Protein AF-A0A3M1DHR0-F1 (afdb_monomer)

Radius of gyration: 43.78 Å; Cα contacts (8 Å, |Δi|>4): 310; chains: 1; bounding box: 90×55×115 Å

Mean predicted aligned error: 8.51 Å

Foldseek 3Di:
DQLVVCVVVVNLVSNLVVLVVVCVVPVPPVVSVVSNVVSVVVLVVLLVVLQVQLVVCLVVLVLVSSLVSLVVSCVSPPDPVSVVVSVVSVVVLVVLLVVLLVQLVVCVVVLVLVSNVVSLVVNCVSCVPDPSSVVSVVSSVVSLVVLLVVLLVQLVVCVVVVVLVSNLVSLVVSCVSPVPPPSSVVSNVVSVVVLVVLLVVLLVVLLVCLLQVVLVSNVVSLVVSCVSPVPDPSSVVSVVLSVVCVVVVDDNVCLVVLQVVLVVCVVVVVLVSSLVSLVVSCSNPVPPVVSVVSNVVSVVSVVVVVVVVD

Secondary structure (DSSP, 8-state):
-HHHHHHHTT-HHHHHHHHHHHHHH-TT-HHHHHHHHHHHHHHHHHHHHHHHHHHHHHHTT-HHHHHHHHHHHHHH---HHHHHHHHHHHHHHHHHHHHHHHHHHHHHHTT-HHHHHHHHHHHHHH-TT-HHHHHHHHHHHHHHHHHHHHHHHHHHHHHHTT-HHHHHHHHHHHHHH-TT-HHHHHHHHHHHHHHHHHHHHHHHHHHHHHHTT-HHHHHHHHHHHHHH-TT-HHHHHHHHHHHHHHHHT--TTHHHHHHHHHHHHHHTT-HHHHHHHHHHHHHH-TT-HHHHHHHHHHHHHHHHHHHH--

Structure (mmCIF, N/CA/C/O backbone):
data_AF-A0A3M1DHR0-F1
#
_entry.id   AF-A0A3M1DHR0-F1
#
loop_
_atom_site.group_PDB
_atom_site.id
_atom_site.type_symbol
_atom_site.label_atom_id
_atom_site.label_alt_id
_atom_site.label_comp_id
_atom_site.label_asym_id
_atom_site.label_entity_id
_atom_site.label_seq_id
_atom_site.pdbx_PDB_ins_code
_atom_site.Cartn_x
_atom_site.Cartn_y
_atom_site.Cartn_z
_atom_site.occupancy
_atom_site.B_iso_or_equiv
_atom_site.auth_seq_id
_atom_site.auth_comp_id
_atom_site.auth_asym_id
_atom_site.auth_atom_id
_atom_site.pdbx_PDB_model_num
ATOM 1 N N . ARG A 1 1 ? 53.274 -19.752 -47.507 1.00 74.69 1 ARG A N 1
ATOM 2 C CA . ARG A 1 1 ? 54.121 -19.633 -46.291 1.00 74.69 1 ARG A CA 1
ATOM 3 C C . ARG A 1 1 ? 53.718 -18.483 -45.368 1.00 74.69 1 ARG A C 1
ATOM 5 O O . ARG A 1 1 ? 53.660 -18.708 -44.170 1.00 74.69 1 ARG A O 1
ATOM 12 N N . ALA A 1 2 ? 53.507 -17.247 -45.843 1.00 84.69 2 ALA A N 1
ATOM 13 C CA . ALA A 1 2 ? 53.007 -16.173 -44.966 1.00 84.69 2 ALA A CA 1
ATOM 14 C C . ALA A 1 2 ? 51.543 -16.411 -44.542 1.00 84.69 2 ALA A C 1
ATOM 16 O O . ALA A 1 2 ? 51.264 -16.389 -43.350 1.00 84.69 2 ALA A O 1
ATOM 17 N N . GLY A 1 3 ? 50.663 -16.756 -45.494 1.00 85.94 3 GLY A N 1
ATOM 18 C CA . GLY A 1 3 ? 49.259 -17.086 -45.209 1.00 85.94 3 GLY A CA 1
ATOM 19 C C . GLY A 1 3 ? 49.083 -18.283 -44.274 1.00 85.94 3 GLY A C 1
ATOM 20 O O . GLY A 1 3 ? 48.330 -18.191 -43.316 1.00 85.94 3 GLY A O 1
ATOM 21 N N . ASP A 1 4 ? 49.853 -19.358 -44.480 1.00 88.19 4 ASP A N 1
ATOM 22 C CA . ASP A 1 4 ? 49.765 -20.565 -43.638 1.00 88.19 4 ASP A CA 1
ATOM 23 C C . ASP A 1 4 ? 50.157 -20.280 -42.179 1.00 88.19 4 ASP A C 1
ATOM 25 O O . ASP A 1 4 ? 49.469 -20.710 -41.262 1.00 88.19 4 ASP A O 1
ATOM 29 N N . ARG A 1 5 ? 51.212 -19.480 -41.959 1.00 91.56 5 ARG A N 1
ATOM 30 C CA . ARG A 1 5 ? 51.643 -19.078 -40.610 1.00 91.56 5 ARG A CA 1
ATOM 31 C C . ARG A 1 5 ? 50.612 -18.198 -39.907 1.00 91.56 5 ARG A C 1
ATOM 33 O O . ARG A 1 5 ? 50.374 -18.383 -38.721 1.00 91.56 5 ARG A O 1
ATOM 40 N N . ALA A 1 6 ? 50.004 -17.253 -40.624 1.00 89.50 6 ALA A N 1
ATOM 41 C CA . ALA A 1 6 ? 48.946 -16.412 -40.066 1.00 89.50 6 ALA A CA 1
ATOM 42 C C . ALA A 1 6 ? 47.698 -17.241 -39.711 1.00 89.50 6 ALA A C 1
ATOM 44 O O . ALA A 1 6 ? 47.094 -17.036 -38.661 1.00 89.50 6 ALA A O 1
ATOM 45 N N . LEU A 1 7 ? 47.365 -18.237 -40.539 1.00 88.62 7 LEU A N 1
ATOM 46 C CA . LEU A 1 7 ? 46.261 -19.159 -40.286 1.00 88.62 7 LEU A CA 1
ATOM 47 C C . LEU A 1 7 ? 46.512 -20.043 -39.053 1.00 88.62 7 LEU A C 1
ATOM 49 O O . LEU A 1 7 ? 45.612 -20.204 -38.234 1.00 88.62 7 LEU A O 1
ATOM 53 N N . GLU A 1 8 ? 47.730 -20.565 -38.880 1.00 89.38 8 GLU A N 1
ATOM 54 C CA . GLU A 1 8 ? 48.141 -21.309 -37.674 1.00 89.38 8 GLU A CA 1
ATOM 55 C C . GLU A 1 8 ? 48.075 -20.453 -36.398 1.00 89.38 8 GLU A C 1
ATOM 57 O O . GLU A 1 8 ? 47.813 -20.969 -35.314 1.00 89.38 8 GLU A O 1
ATOM 62 N N . GLN A 1 9 ? 48.273 -19.140 -36.529 1.00 90.56 9 GLN A N 1
ATOM 63 C CA . GLN A 1 9 ? 48.172 -18.169 -35.437 1.00 90.56 9 GLN A CA 1
ATOM 64 C C . GLN A 1 9 ? 46.733 -17.689 -35.178 1.00 90.56 9 GLN A C 1
ATOM 66 O O . GLN A 1 9 ? 46.504 -16.941 -34.230 1.00 90.56 9 GLN A O 1
ATOM 71 N N . GLY A 1 10 ? 45.762 -18.113 -35.996 1.00 87.31 10 GLY A N 1
ATOM 72 C CA . GLY A 1 10 ? 44.360 -17.701 -35.892 1.00 87.31 10 GLY A CA 1
ATOM 73 C C . GLY A 1 10 ? 44.068 -16.292 -36.419 1.00 87.31 10 GLY A C 1
ATOM 74 O O . GLY A 1 10 ? 42.937 -15.823 -36.295 1.00 87.31 10 GLY A O 1
ATOM 75 N N . ASP A 1 11 ? 45.046 -15.623 -37.034 1.00 91.75 11 ASP A N 1
ATOM 76 C CA . ASP A 1 11 ? 44.855 -14.317 -37.664 1.00 91.75 11 ASP A CA 1
ATOM 77 C C . ASP A 1 11 ? 44.284 -14.502 -39.074 1.00 91.75 11 ASP A C 1
ATOM 79 O O . ASP A 1 11 ? 44.991 -14.550 -40.087 1.00 91.75 11 ASP A O 1
ATOM 83 N N . LEU A 1 12 ? 42.961 -14.657 -39.123 1.00 90.62 12 LEU A N 1
ATOM 84 C CA . LEU A 1 12 ? 42.227 -14.881 -40.364 1.00 90.62 12 LEU A CA 1
ATOM 85 C C . LEU A 1 12 ? 42.335 -13.692 -41.326 1.00 90.62 12 LEU A C 1
ATOM 87 O O . LEU A 1 12 ? 42.301 -13.899 -42.538 1.00 90.62 12 LEU A O 1
ATOM 91 N N . GLU A 1 13 ? 42.488 -12.464 -40.824 1.00 89.75 13 GLU A N 1
ATOM 92 C CA . GLU A 1 13 ? 42.611 -11.275 -41.668 1.00 89.75 13 GLU A CA 1
ATOM 93 C C . GLU A 1 13 ? 43.974 -11.247 -42.365 1.00 89.75 13 GLU A C 1
ATOM 95 O O . GLU A 1 13 ? 44.036 -11.143 -43.596 1.00 89.75 13 GLU A O 1
ATOM 100 N N . ALA A 1 14 ? 45.059 -11.435 -41.609 1.00 91.81 14 ALA A N 1
ATOM 101 C CA . ALA A 1 14 ? 46.404 -11.513 -42.169 1.00 91.81 14 ALA A CA 1
ATOM 102 C C . ALA A 1 14 ? 46.564 -12.723 -43.105 1.00 91.81 14 ALA A C 1
ATOM 104 O O . ALA A 1 14 ? 47.168 -12.603 -44.177 1.00 91.81 14 ALA A O 1
ATOM 105 N N . ALA A 1 15 ? 45.974 -13.874 -42.757 1.00 93.19 15 ALA A N 1
ATOM 106 C CA . ALA A 1 15 ? 45.966 -15.057 -43.616 1.00 93.19 15 ALA A CA 1
ATOM 107 C C . ALA A 1 15 ? 45.256 -14.777 -44.948 1.00 93.19 15 ALA A C 1
ATOM 109 O O . ALA A 1 15 ? 45.814 -15.043 -46.018 1.00 93.19 15 ALA A O 1
ATOM 110 N N . ARG A 1 16 ? 44.062 -14.169 -44.898 1.00 92.94 16 ARG A N 1
ATOM 111 C CA . ARG A 1 16 ? 43.280 -13.789 -46.084 1.00 92.94 16 ARG A CA 1
ATOM 112 C C . ARG A 1 16 ? 44.041 -12.816 -46.977 1.00 92.94 16 ARG A C 1
ATOM 114 O O . ARG A 1 16 ? 44.101 -13.020 -48.189 1.00 92.94 16 ARG A O 1
ATOM 121 N N . GLN A 1 17 ? 44.650 -11.778 -46.402 1.00 93.12 17 GLN A N 1
ATOM 122 C CA . GLN A 1 17 ? 45.441 -10.802 -47.156 1.00 93.12 17 GLN A CA 1
ATOM 123 C C . GLN A 1 17 ? 46.650 -11.458 -47.839 1.00 93.12 17 GLN A C 1
ATOM 125 O O . GLN A 1 17 ? 46.885 -11.228 -49.026 1.00 93.12 17 GLN A O 1
ATOM 130 N N . ALA A 1 18 ? 47.372 -12.329 -47.129 1.00 93.25 18 ALA A N 1
ATOM 131 C CA . ALA A 1 18 ? 48.542 -13.019 -47.665 1.00 93.25 18 ALA A CA 1
ATOM 132 C C . ALA A 1 18 ? 48.190 -14.007 -48.791 1.00 93.25 18 ALA A C 1
ATOM 134 O O . ALA A 1 18 ? 48.896 -14.057 -49.800 1.00 93.25 18 ALA A O 1
ATOM 135 N N . TYR A 1 19 ? 47.100 -14.774 -48.661 1.00 93.56 19 TYR A N 1
ATOM 136 C CA . TYR A 1 19 ? 46.636 -15.640 -49.750 1.00 93.56 19 TYR A CA 1
ATOM 137 C C . TYR A 1 19 ? 46.101 -14.833 -50.936 1.00 93.56 19 TYR A C 1
ATOM 139 O O . TYR A 1 19 ? 46.358 -15.203 -52.079 1.00 93.56 19 TYR A O 1
ATOM 147 N N . LYS A 1 20 ? 45.421 -13.703 -50.694 1.00 93.38 20 LYS A N 1
ATOM 148 C CA . LYS A 1 20 ? 44.944 -12.808 -51.760 1.00 93.38 20 LYS A CA 1
ATOM 149 C C . LYS A 1 20 ? 46.103 -12.226 -52.567 1.00 93.38 20 LYS A C 1
ATOM 151 O O . LYS A 1 20 ? 46.031 -12.213 -53.790 1.00 93.38 20 LYS A O 1
ATOM 156 N N . ALA A 1 21 ? 47.165 -11.777 -51.897 1.00 93.81 21 ALA A N 1
ATOM 157 C CA . ALA A 1 21 ? 48.372 -11.286 -52.556 1.00 93.81 21 ALA A CA 1
ATOM 158 C C . ALA A 1 21 ? 49.040 -12.387 -53.399 1.00 93.81 21 ALA A C 1
ATOM 160 O O . ALA A 1 21 ? 49.327 -12.171 -54.572 1.00 93.81 21 ALA A O 1
ATOM 161 N N . ALA A 1 22 ? 49.185 -13.596 -52.846 1.00 92.44 22 ALA A N 1
ATOM 162 C CA . ALA A 1 22 ? 49.761 -14.731 -53.570 1.00 92.44 22 ALA A CA 1
ATOM 163 C C . ALA A 1 22 ? 48.938 -15.133 -54.811 1.00 92.44 22 ALA A C 1
ATOM 165 O O . ALA A 1 22 ? 49.508 -15.461 -55.848 1.00 92.44 22 ALA A O 1
ATOM 166 N N . LEU A 1 23 ? 47.605 -15.084 -54.722 1.00 92.81 23 LEU A N 1
ATOM 167 C CA . LEU A 1 23 ? 46.707 -15.364 -55.848 1.00 92.81 23 LEU A CA 1
ATOM 168 C C . LEU A 1 23 ? 46.670 -14.233 -56.886 1.00 92.81 23 LEU A C 1
ATOM 170 O O . LEU A 1 23 ? 46.365 -14.495 -58.045 1.00 92.81 23 LEU A O 1
ATOM 174 N N . ALA A 1 24 ? 46.980 -12.992 -56.502 1.00 94.00 24 ALA A N 1
ATOM 175 C CA . ALA A 1 24 ? 47.099 -11.882 -57.446 1.00 94.00 24 ALA A CA 1
ATOM 176 C C . ALA A 1 24 ? 48.351 -12.012 -58.331 1.00 94.00 24 ALA A C 1
ATOM 178 O O . ALA A 1 24 ? 48.303 -11.665 -59.508 1.00 94.00 24 ALA A O 1
ATOM 179 N N . GLU A 1 25 ? 49.449 -12.536 -57.779 1.00 92.38 25 GLU A N 1
ATOM 180 C CA . GLU A 1 25 ? 50.689 -12.806 -58.520 1.00 92.38 25 GLU A CA 1
ATOM 181 C C . GLU A 1 25 ? 50.620 -14.115 -59.322 1.00 92.38 25 GLU A C 1
ATOM 183 O O . GLU A 1 25 ? 51.107 -14.183 -60.449 1.00 92.38 25 GLU A O 1
ATOM 188 N N . ALA A 1 26 ? 50.002 -15.155 -58.753 1.00 92.44 26 ALA A N 1
ATOM 189 C CA . ALA A 1 26 ? 49.866 -16.471 -59.369 1.00 92.44 26 ALA A CA 1
ATOM 190 C C . ALA A 1 26 ? 48.435 -17.016 -59.187 1.00 92.44 26 ALA A C 1
ATOM 192 O O . ALA A 1 26 ? 48.171 -17.759 -58.233 1.00 92.44 26 ALA A O 1
ATOM 193 N N . PRO A 1 27 ? 47.510 -16.705 -60.119 1.00 91.81 27 PRO A N 1
ATOM 194 C CA . PRO A 1 27 ? 46.099 -17.079 -60.006 1.00 91.81 27 PRO A CA 1
ATOM 195 C C . PRO A 1 27 ? 45.846 -18.579 -59.865 1.00 91.81 27 PRO A C 1
ATOM 197 O O . PRO A 1 27 ? 44.857 -18.962 -59.250 1.00 91.81 27 PRO A O 1
ATOM 200 N N . ASP A 1 28 ? 46.739 -19.429 -60.384 1.00 92.50 28 ASP A N 1
ATOM 201 C CA . ASP A 1 28 ? 46.615 -20.893 -60.370 1.00 92.50 28 ASP A CA 1
ATOM 202 C C . ASP A 1 28 ? 47.427 -21.603 -59.282 1.00 92.50 28 ASP A C 1
ATOM 204 O O . ASP A 1 28 ? 47.535 -22.830 -59.276 1.00 92.50 28 ASP A O 1
ATOM 208 N N . LEU A 1 29 ? 47.954 -20.855 -58.310 1.00 92.88 29 LEU A N 1
ATOM 209 C CA . LEU A 1 29 ? 48.714 -21.421 -57.201 1.00 92.88 29 LEU A CA 1
ATOM 210 C C . LEU A 1 29 ? 47.817 -22.277 -56.284 1.00 92.88 29 LEU A C 1
ATOM 212 O O . LEU A 1 29 ? 47.179 -21.773 -55.357 1.00 92.88 29 LEU A O 1
ATOM 216 N N . ALA A 1 30 ? 47.800 -23.594 -56.515 1.00 91.94 30 ALA A N 1
ATOM 217 C CA . ALA A 1 30 ? 46.932 -24.543 -55.808 1.00 91.94 30 ALA A CA 1
ATOM 218 C C . ALA A 1 30 ? 47.015 -24.470 -54.264 1.00 91.94 30 ALA A C 1
ATOM 220 O O . ALA A 1 30 ? 45.957 -24.469 -53.623 1.00 91.94 30 ALA A O 1
ATOM 221 N N . PRO A 1 31 ? 48.203 -24.327 -53.632 1.00 90.00 31 PRO A N 1
ATOM 222 C CA . PRO A 1 31 ? 48.288 -24.147 -52.181 1.00 90.00 31 PRO A CA 1
ATOM 223 C C . PRO A 1 31 ? 47.601 -22.869 -51.683 1.00 90.00 31 PRO A C 1
ATOM 225 O O . PRO A 1 31 ? 46.974 -22.887 -50.628 1.00 90.00 31 PRO A O 1
ATOM 228 N N . ALA A 1 32 ? 47.676 -21.772 -52.444 1.00 90.25 32 ALA A N 1
ATOM 229 C CA . ALA A 1 32 ? 47.037 -20.512 -52.072 1.00 90.25 32 ALA A CA 1
ATOM 230 C C . ALA A 1 32 ? 45.517 -20.547 -52.287 1.00 90.25 32 ALA A C 1
ATOM 232 O O . ALA A 1 32 ? 44.797 -20.008 -51.451 1.00 90.25 32 ALA A O 1
ATOM 233 N N . LYS A 1 33 ? 45.020 -21.239 -53.329 1.00 92.50 33 LYS A N 1
ATOM 234 C CA . LYS A 1 33 ? 43.575 -21.501 -53.508 1.00 92.50 33 LYS A CA 1
ATOM 235 C C . LYS A 1 33 ? 43.017 -22.299 -52.328 1.00 92.50 33 LYS A C 1
ATOM 237 O O . LYS A 1 33 ? 42.074 -21.862 -51.681 1.00 92.50 33 LYS A O 1
ATOM 242 N N . THR A 1 34 ? 43.682 -23.401 -51.978 1.00 93.38 34 THR A N 1
ATOM 243 C CA . THR A 1 34 ? 43.276 -24.269 -50.858 1.00 93.38 34 THR A CA 1
ATOM 244 C C . THR A 1 34 ? 43.329 -23.533 -49.514 1.00 93.38 34 THR A C 1
ATOM 246 O O . THR A 1 34 ? 42.451 -23.694 -48.669 1.00 93.38 34 THR A O 1
ATOM 249 N N . GLY A 1 35 ? 44.371 -22.725 -49.288 1.00 91.94 35 GLY A N 1
ATOM 250 C CA . GLY A 1 35 ? 44.501 -21.900 -48.087 1.00 91.94 35 GLY A CA 1
ATOM 251 C C . GLY A 1 35 ? 43.411 -20.833 -47.990 1.00 91.94 35 GLY A C 1
ATOM 252 O O . GLY A 1 35 ? 42.800 -20.682 -46.935 1.00 91.94 35 GLY A O 1
ATOM 253 N N . MET A 1 36 ? 43.109 -20.156 -49.103 1.00 92.50 36 MET A N 1
ATOM 254 C CA . MET A 1 36 ? 42.018 -19.185 -49.178 1.00 92.50 36 MET A CA 1
ATOM 255 C C . MET A 1 36 ? 40.662 -19.835 -48.881 1.00 92.50 36 MET A C 1
ATOM 257 O O . MET A 1 36 ? 39.926 -19.325 -48.047 1.00 92.50 36 MET A O 1
ATOM 261 N N . GLU A 1 37 ? 40.350 -20.986 -49.484 1.00 93.31 37 GLU A N 1
ATOM 262 C CA . GLU A 1 37 ? 39.101 -21.719 -49.222 1.00 93.31 37 GLU A CA 1
ATOM 263 C C . GLU A 1 37 ? 38.934 -22.076 -47.740 1.00 93.31 37 GLU A C 1
ATOM 265 O O . GLU A 1 37 ? 37.854 -21.903 -47.174 1.00 93.31 37 GLU A O 1
ATOM 270 N N . LYS A 1 38 ? 40.014 -22.519 -47.081 1.00 93.56 38 LYS A N 1
ATOM 271 C CA . LYS A 1 38 ? 40.004 -22.790 -45.635 1.00 93.56 38 LYS A CA 1
ATOM 272 C C . LYS A 1 38 ? 39.724 -21.530 -44.818 1.00 93.56 38 LYS A C 1
ATOM 274 O O . LYS A 1 38 ? 38.921 -21.583 -43.890 1.00 93.56 38 LYS A O 1
ATOM 279 N N . VAL A 1 39 ? 40.372 -20.411 -45.150 1.00 94.25 39 VAL A N 1
ATOM 280 C CA . VAL A 1 39 ? 40.158 -19.127 -44.464 1.00 94.25 39 VAL A CA 1
ATOM 281 C C . VAL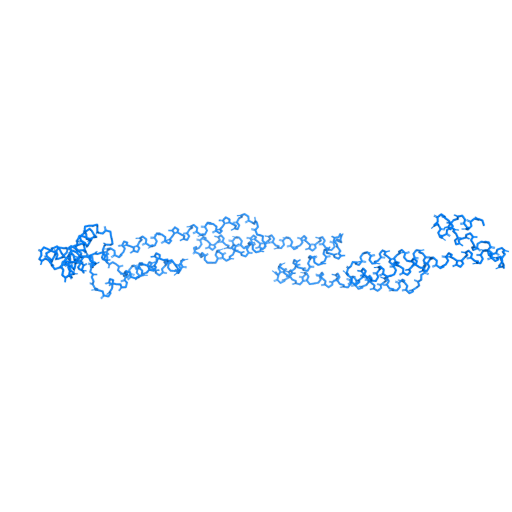 A 1 39 ? 38.718 -18.647 -44.642 1.00 94.25 39 VAL A C 1
ATOM 283 O O . VAL A 1 39 ? 38.075 -18.308 -43.652 1.00 94.25 39 VAL A O 1
ATOM 286 N N . GLU A 1 40 ? 38.187 -18.666 -45.866 1.00 92.88 40 GLU A N 1
ATOM 287 C CA . GLU A 1 40 ? 36.802 -18.261 -46.143 1.00 92.88 40 GLU A CA 1
ATOM 288 C C . GLU A 1 40 ? 35.794 -19.160 -45.411 1.00 92.88 40 GLU A C 1
ATOM 290 O O . GLU A 1 40 ? 34.866 -18.649 -44.789 1.00 92.88 40 GLU A O 1
ATOM 295 N N . GLY A 1 41 ? 36.021 -20.479 -45.373 1.00 94.38 41 GLY A N 1
ATOM 296 C CA . GLY A 1 41 ? 35.168 -21.407 -44.625 1.00 94.38 41 GLY A CA 1
ATOM 297 C C . GLY A 1 41 ? 35.155 -21.150 -43.111 1.00 94.38 41 GLY A C 1
ATOM 298 O O . GLY A 1 41 ? 34.105 -21.249 -42.472 1.00 94.38 41 GLY A O 1
ATOM 299 N N . LEU A 1 42 ? 36.298 -20.775 -42.525 1.00 94.06 42 LEU A N 1
ATOM 300 C CA . LEU A 1 42 ? 36.378 -20.385 -41.111 1.00 94.06 42 LEU A CA 1
ATOM 301 C C . LEU A 1 42 ? 35.689 -19.042 -40.845 1.00 94.06 42 LEU A C 1
ATOM 303 O O . LEU A 1 42 ? 34.955 -18.914 -39.862 1.00 94.06 42 LEU A O 1
ATOM 307 N N . VAL A 1 43 ? 35.881 -18.057 -41.727 1.00 94.12 43 VAL A N 1
ATOM 308 C CA . VAL A 1 43 ? 35.182 -16.764 -41.658 1.00 94.12 43 VAL A CA 1
ATOM 309 C C . VAL A 1 43 ? 33.668 -16.973 -41.733 1.00 94.12 43 VAL A C 1
ATOM 311 O O . VAL A 1 43 ? 32.938 -16.405 -40.921 1.00 94.12 43 VAL A O 1
ATOM 314 N N . ASP A 1 44 ? 33.188 -17.829 -42.636 1.00 93.75 44 ASP A N 1
ATOM 315 C CA . ASP A 1 44 ? 31.769 -18.168 -42.759 1.00 93.75 44 ASP A CA 1
ATOM 316 C C . ASP A 1 44 ? 31.206 -18.806 -41.485 1.00 93.75 44 ASP A C 1
ATOM 318 O O . ASP A 1 44 ? 30.118 -18.429 -41.033 1.00 93.75 44 ASP A O 1
ATOM 322 N N . ALA A 1 45 ? 31.948 -19.730 -40.869 1.00 95.62 45 ALA A N 1
ATOM 323 C CA . ALA A 1 45 ? 31.544 -20.373 -39.623 1.00 95.62 45 ALA A CA 1
ATOM 324 C C . ALA A 1 45 ? 31.418 -19.368 -38.463 1.00 95.62 45 ALA A C 1
ATOM 326 O O . ALA A 1 45 ? 30.401 -19.372 -37.759 1.00 95.62 45 ALA A O 1
ATOM 327 N N . LEU A 1 46 ? 32.405 -18.477 -38.305 1.00 95.69 46 LEU A N 1
ATOM 328 C CA . LEU A 1 46 ? 32.412 -17.441 -37.266 1.00 95.69 46 LEU A CA 1
ATOM 329 C C . LEU A 1 46 ? 31.321 -16.390 -37.491 1.00 95.69 46 LEU A C 1
ATOM 331 O O . LEU A 1 46 ? 30.606 -16.024 -36.559 1.00 95.69 46 LEU A O 1
ATOM 335 N N . VAL A 1 47 ? 31.131 -15.936 -38.734 1.00 96.88 47 VAL A N 1
ATOM 336 C CA . VAL A 1 47 ? 30.028 -15.030 -39.083 1.00 96.88 47 VAL A CA 1
ATOM 337 C C . VAL A 1 47 ? 28.690 -15.686 -38.749 1.00 96.88 47 VAL A C 1
ATOM 339 O O . VAL A 1 47 ? 27.846 -15.063 -38.106 1.00 96.88 47 VAL A O 1
ATOM 342 N N . ALA A 1 48 ? 28.487 -16.952 -39.124 1.00 96.75 48 ALA A N 1
ATOM 343 C CA . ALA A 1 48 ? 27.253 -17.668 -38.818 1.00 96.75 48 ALA A CA 1
ATOM 344 C C . ALA A 1 48 ? 27.021 -17.815 -37.304 1.00 96.75 48 ALA A C 1
ATOM 346 O O . ALA A 1 48 ? 25.877 -17.753 -36.850 1.00 96.75 48 ALA A O 1
ATOM 347 N N . GLU A 1 49 ? 28.079 -17.997 -36.515 1.00 97.50 49 GLU A N 1
ATOM 348 C CA . GLU A 1 49 ? 27.996 -18.032 -35.056 1.00 97.50 49 GLU A CA 1
ATOM 349 C C . GLU A 1 49 ? 27.572 -16.689 -34.463 1.00 97.50 49 GLU A C 1
ATOM 351 O O . GLU A 1 49 ? 26.567 -16.639 -33.746 1.00 97.50 49 GLU A O 1
ATOM 356 N N . HIS A 1 50 ? 28.262 -15.606 -34.821 1.00 98.00 50 HIS A N 1
ATOM 357 C CA . HIS A 1 50 ? 27.902 -14.260 -34.385 1.00 98.00 50 HIS A CA 1
ATOM 358 C C . HIS A 1 50 ? 26.458 -13.916 -34.766 1.00 98.00 50 HIS A C 1
ATOM 360 O O . HIS A 1 50 ? 25.702 -13.430 -33.931 1.00 98.00 50 HIS A O 1
ATOM 366 N N . LEU A 1 51 ? 26.005 -14.256 -35.978 1.00 97.69 51 LEU A N 1
ATOM 367 C CA . LEU A 1 51 ? 24.613 -14.032 -36.386 1.00 97.69 51 LEU A CA 1
ATOM 368 C C . LEU A 1 51 ? 23.609 -14.851 -35.559 1.00 97.69 51 LEU A C 1
ATOM 370 O O . LEU A 1 51 ? 22.549 -14.336 -35.195 1.00 97.69 51 LEU A O 1
ATOM 374 N N . ARG A 1 52 ? 23.917 -16.112 -35.222 1.00 97.56 52 ARG A N 1
ATOM 375 C CA . ARG A 1 52 ? 23.063 -16.921 -34.329 1.00 97.56 52 ARG A CA 1
ATOM 376 C C . ARG A 1 52 ? 22.974 -16.302 -32.935 1.00 97.56 52 ARG A C 1
ATOM 378 O O . ARG A 1 52 ? 21.875 -16.211 -32.383 1.00 97.56 52 ARG A O 1
ATOM 385 N N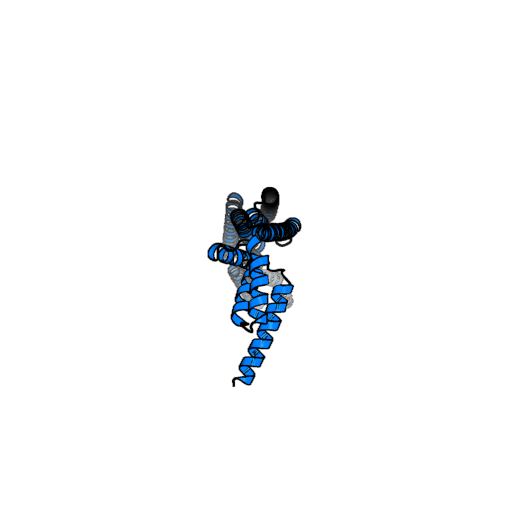 . ASN A 1 53 ? 24.103 -15.862 -32.386 1.00 97.44 53 ASN A N 1
ATOM 386 C CA . ASN A 1 53 ? 24.166 -15.223 -31.074 1.00 97.44 53 ASN A CA 1
ATOM 387 C C . ASN A 1 53 ? 23.436 -13.876 -31.075 1.00 97.44 53 ASN A C 1
ATOM 389 O O . ASN A 1 53 ? 22.638 -13.625 -30.172 1.00 97.44 53 ASN A O 1
ATOM 393 N N . ALA A 1 54 ? 23.619 -13.067 -32.123 1.00 96.38 54 ALA A N 1
ATOM 394 C CA . ALA A 1 54 ? 22.945 -11.789 -32.316 1.00 96.38 54 ALA A CA 1
ATOM 395 C C . ALA A 1 54 ? 21.424 -11.951 -32.333 1.00 96.38 54 ALA A C 1
ATOM 397 O O . ALA A 1 54 ? 20.712 -11.313 -31.558 1.00 96.38 54 ALA A O 1
ATOM 398 N N . ARG A 1 55 ? 20.916 -12.864 -33.170 1.00 95.81 55 ARG A N 1
ATOM 399 C CA . ARG A 1 55 ? 19.476 -13.125 -33.303 1.00 95.81 55 ARG A CA 1
ATOM 400 C C . ARG A 1 55 ? 18.877 -13.664 -32.007 1.00 95.81 55 ARG A C 1
ATOM 402 O O . ARG A 1 55 ? 17.809 -13.213 -31.598 1.00 95.81 55 ARG A O 1
ATOM 409 N N . ARG A 1 56 ? 19.578 -14.573 -31.318 1.00 96.12 56 ARG A N 1
ATOM 410 C CA . ARG A 1 56 ? 19.158 -15.077 -30.001 1.00 96.12 56 ARG A CA 1
ATOM 411 C C . ARG A 1 56 ? 19.102 -13.952 -28.966 1.00 96.12 56 ARG A C 1
ATOM 413 O O . ARG A 1 56 ? 18.108 -13.837 -28.260 1.00 96.12 56 ARG A O 1
ATOM 420 N N . ALA A 1 57 ? 20.138 -13.118 -28.894 1.00 92.19 57 ALA A N 1
ATOM 421 C CA . ALA A 1 57 ? 20.180 -11.968 -27.995 1.00 92.19 57 ALA A CA 1
ATOM 422 C C . ALA A 1 57 ? 19.067 -10.952 -28.314 1.00 92.19 57 ALA A C 1
ATOM 424 O O . ALA A 1 57 ? 18.444 -10.411 -27.404 1.00 92.19 57 ALA A O 1
ATOM 425 N N . GLY A 1 58 ? 18.755 -10.741 -29.597 1.00 88.94 58 GLY A N 1
ATOM 426 C CA . GLY A 1 58 ? 17.647 -9.891 -30.032 1.00 88.94 58 GLY A CA 1
ATOM 427 C C . GLY A 1 58 ? 16.290 -10.430 -29.572 1.00 88.94 58 GLY A C 1
ATOM 428 O O . GLY A 1 58 ? 15.484 -9.680 -29.024 1.00 88.94 58 GLY A O 1
ATOM 429 N N . GLN A 1 59 ? 16.066 -11.742 -29.706 1.00 87.44 59 GLN A N 1
ATOM 430 C CA . GLN A 1 59 ? 14.847 -12.412 -29.233 1.00 87.44 59 GLN A CA 1
ATOM 431 C C . GL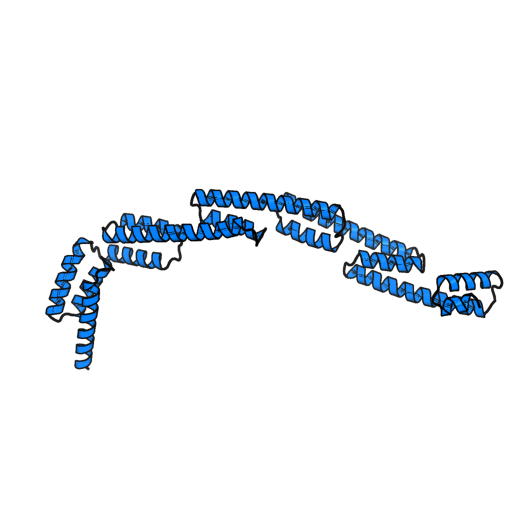N A 1 59 ? 14.681 -12.348 -27.710 1.00 87.44 59 GLN A C 1
ATOM 433 O O . GLN A 1 59 ? 13.560 -12.227 -27.222 1.00 87.44 59 GLN A O 1
ATOM 438 N N . THR A 1 60 ? 15.779 -12.391 -26.952 1.00 85.88 60 THR A N 1
ATOM 439 C CA . THR A 1 60 ? 15.752 -12.273 -25.485 1.00 85.88 60 THR A CA 1
ATOM 440 C C . THR A 1 60 ? 15.761 -10.823 -24.988 1.00 85.88 60 THR A C 1
ATOM 442 O O . THR A 1 60 ? 15.806 -10.593 -23.782 1.00 85.88 60 THR A O 1
ATOM 445 N N . GLY A 1 61 ? 15.696 -9.834 -25.889 1.00 82.44 61 GLY A N 1
ATOM 446 C CA . GLY A 1 61 ? 15.646 -8.410 -25.545 1.00 82.44 61 GLY A CA 1
ATOM 447 C C . GLY A 1 61 ? 16.992 -7.791 -25.157 1.00 82.44 61 GLY A C 1
ATOM 448 O O . GLY A 1 61 ? 17.033 -6.624 -24.776 1.00 82.44 61 GLY A O 1
ATOM 449 N N . GLN A 1 62 ? 18.099 -8.526 -25.292 1.00 86.00 62 GLN A N 1
ATOM 450 C CA . GLN A 1 62 ? 19.462 -8.050 -25.037 1.00 86.00 62 GLN A CA 1
ATOM 451 C C . GLN A 1 62 ? 19.982 -7.253 -26.244 1.00 86.00 62 GLN A C 1
ATOM 453 O O . GLN A 1 62 ? 20.935 -7.653 -26.911 1.00 86.00 62 GLN A O 1
ATOM 458 N N . LEU A 1 63 ? 19.328 -6.128 -26.548 1.00 86.88 63 LEU A N 1
ATOM 459 C CA . LEU A 1 63 ? 19.548 -5.355 -27.778 1.00 86.88 63 LEU A CA 1
ATOM 460 C C . LEU A 1 63 ? 21.000 -4.889 -27.954 1.00 86.88 63 LEU A C 1
ATOM 462 O O . LEU A 1 63 ? 21.525 -4.951 -29.063 1.00 86.88 63 LEU A O 1
ATOM 466 N N . MET A 1 64 ? 21.661 -4.477 -26.867 1.00 85.12 64 MET A N 1
ATOM 467 C CA . MET A 1 64 ? 23.072 -4.066 -26.894 1.00 85.12 64 MET A CA 1
ATOM 468 C C . MET A 1 64 ? 23.986 -5.221 -27.303 1.00 85.12 64 MET A C 1
ATOM 470 O O . MET A 1 64 ? 24.744 -5.104 -28.261 1.00 85.12 64 MET A O 1
ATOM 474 N N . ARG A 1 65 ? 23.829 -6.377 -26.649 1.00 90.94 65 ARG A N 1
ATOM 475 C CA . ARG A 1 65 ? 24.586 -7.589 -26.975 1.00 90.94 65 ARG A CA 1
ATOM 476 C C . ARG A 1 65 ? 24.327 -8.039 -28.410 1.00 90.94 65 ARG A C 1
ATOM 478 O O . ARG A 1 65 ? 25.259 -8.388 -29.123 1.00 90.94 65 ARG A O 1
ATOM 485 N N . ALA A 1 66 ? 23.068 -8.012 -28.843 1.00 94.19 66 ALA A N 1
ATOM 486 C CA . ALA A 1 66 ? 22.699 -8.363 -30.206 1.00 94.19 66 ALA A CA 1
ATOM 487 C C . ALA A 1 66 ? 23.379 -7.448 -31.235 1.00 94.19 66 ALA A C 1
ATOM 489 O O . ALA A 1 66 ? 23.930 -7.934 -32.222 1.00 94.19 66 ALA A O 1
ATOM 490 N N . ALA A 1 67 ? 23.398 -6.136 -30.981 1.00 93.31 67 ALA A N 1
ATOM 491 C CA . ALA A 1 67 ? 24.080 -5.173 -31.837 1.00 93.31 67 ALA A CA 1
ATOM 492 C C . ALA A 1 67 ? 25.598 -5.411 -31.895 1.00 93.31 67 ALA A C 1
ATOM 494 O O . ALA A 1 67 ? 26.189 -5.282 -32.967 1.00 93.31 67 ALA A O 1
ATOM 495 N N . ASP A 1 68 ? 26.228 -5.784 -30.779 1.00 94.75 68 ASP A N 1
ATOM 496 C CA . ASP A 1 68 ? 27.660 -6.089 -30.740 1.00 94.75 68 ASP A CA 1
ATOM 497 C C . ASP A 1 68 ? 28.012 -7.340 -31.545 1.00 94.75 68 ASP A C 1
ATOM 499 O O . ASP A 1 68 ? 28.937 -7.297 -32.353 1.00 94.75 68 ASP A O 1
ATOM 503 N N . GLU A 1 69 ? 27.239 -8.417 -31.417 1.00 97.75 69 GLU A N 1
ATOM 504 C CA . GLU A 1 69 ? 27.417 -9.639 -32.215 1.00 97.75 69 GLU A CA 1
ATOM 505 C C . GLU A 1 69 ? 27.268 -9.357 -33.723 1.00 97.75 69 GLU A C 1
ATOM 507 O O . GLU A 1 69 ? 28.103 -9.776 -34.528 1.00 97.75 69 GLU A O 1
ATOM 512 N N . TYR A 1 70 ? 26.272 -8.554 -34.120 1.00 97.31 70 TYR A N 1
ATOM 513 C CA . TYR A 1 70 ? 26.138 -8.095 -35.508 1.00 97.31 70 TYR A CA 1
ATOM 514 C C . TYR A 1 70 ? 27.350 -7.275 -35.978 1.00 97.31 70 TYR A C 1
ATOM 516 O O . TYR A 1 70 ? 27.811 -7.449 -37.108 1.00 97.31 70 TYR A O 1
ATOM 524 N N . ARG A 1 71 ? 27.906 -6.399 -35.129 1.00 97.00 71 ARG A N 1
ATOM 525 C CA . ARG A 1 71 ? 29.125 -5.636 -35.453 1.00 97.00 71 ARG A CA 1
ATOM 526 C C . ARG A 1 71 ? 30.342 -6.546 -35.612 1.00 97.00 71 ARG A C 1
ATOM 528 O O . ARG A 1 71 ? 31.141 -6.296 -36.508 1.00 97.00 71 ARG A O 1
ATOM 535 N N . GLN A 1 72 ? 30.489 -7.587 -34.788 1.00 96.56 72 GLN A N 1
ATOM 536 C CA . GLN A 1 72 ? 31.579 -8.560 -34.940 1.00 96.56 72 GLN A CA 1
ATOM 537 C C . GLN A 1 72 ? 31.450 -9.336 -36.257 1.00 96.56 72 GLN A C 1
ATOM 539 O O . GLN A 1 72 ? 32.420 -9.429 -37.008 1.00 96.56 72 GLN A O 1
ATOM 544 N N . ALA A 1 73 ? 30.239 -9.781 -36.609 1.00 96.44 73 ALA A N 1
ATOM 545 C CA . ALA A 1 73 ? 29.976 -10.401 -37.909 1.00 96.44 73 ALA A CA 1
ATOM 546 C C . ALA A 1 73 ? 30.344 -9.471 -39.083 1.00 96.44 73 ALA A C 1
ATOM 548 O O . ALA A 1 73 ? 30.976 -9.908 -40.044 1.00 96.44 73 ALA A O 1
ATOM 549 N N . LEU A 1 74 ? 30.007 -8.179 -38.989 1.00 96.31 74 LEU A N 1
ATOM 550 C CA . LEU A 1 74 ? 30.333 -7.178 -40.013 1.00 96.31 74 LEU A CA 1
ATOM 551 C C . LEU A 1 74 ? 31.830 -6.878 -40.135 1.00 96.31 74 LEU A C 1
ATOM 553 O O . LEU A 1 74 ? 32.280 -6.570 -41.237 1.00 96.31 74 LEU A O 1
ATOM 557 N N . LYS A 1 75 ? 32.595 -6.966 -39.038 1.00 94.81 75 LYS A N 1
ATOM 558 C CA . LYS A 1 75 ? 34.061 -6.842 -39.078 1.00 94.81 75 LYS A CA 1
ATOM 559 C C . LYS A 1 75 ? 34.696 -7.994 -39.854 1.00 94.81 75 LYS A C 1
ATOM 561 O O . LYS A 1 75 ? 35.579 -7.754 -40.666 1.00 94.81 75 LYS A O 1
ATOM 566 N N . LEU A 1 76 ? 34.218 -9.222 -39.637 1.00 92.00 76 LEU A N 1
ATOM 567 C CA . LEU A 1 76 ? 34.698 -10.412 -40.348 1.00 92.00 76 LEU A CA 1
ATOM 568 C C . LEU A 1 76 ? 34.287 -10.401 -41.828 1.00 92.00 76 LEU A C 1
ATOM 570 O O . LEU A 1 76 ? 35.075 -10.752 -42.710 1.00 92.00 76 LEU A O 1
ATOM 574 N N . ARG A 1 77 ? 33.043 -9.990 -42.108 1.00 92.44 77 ARG A N 1
ATOM 575 C CA . ARG A 1 77 ? 32.508 -9.885 -43.466 1.00 92.44 77 ARG A CA 1
ATOM 576 C C . ARG A 1 77 ? 31.531 -8.711 -43.606 1.00 92.44 77 ARG A C 1
ATOM 578 O O . ARG A 1 77 ? 30.369 -8.828 -43.206 1.00 92.44 77 ARG A O 1
ATOM 585 N N . PRO A 1 78 ? 31.942 -7.617 -44.268 1.00 93.81 78 PRO A N 1
ATOM 586 C CA . PRO A 1 78 ? 31.034 -6.532 -44.616 1.00 93.81 78 PRO A CA 1
ATOM 587 C C . PRO A 1 78 ? 29.964 -7.016 -45.603 1.00 93.81 78 PRO A C 1
ATOM 589 O O . PRO A 1 78 ? 30.259 -7.298 -46.763 1.00 93.81 78 PRO A O 1
ATOM 592 N N . ALA A 1 79 ? 28.712 -7.107 -45.155 1.00 94.12 79 ALA A N 1
ATOM 593 C CA . ALA A 1 79 ? 27.603 -7.600 -45.968 1.00 94.12 79 ALA A CA 1
ATOM 594 C C . ALA A 1 79 ? 26.345 -6.729 -45.788 1.00 94.12 79 ALA A C 1
ATOM 596 O O . ALA A 1 79 ? 26.065 -6.208 -44.706 1.00 94.12 79 ALA A O 1
ATOM 597 N N . ALA A 1 80 ? 25.610 -6.484 -46.878 1.00 95.50 80 ALA A N 1
ATOM 598 C CA . ALA A 1 80 ? 24.470 -5.559 -46.888 1.00 95.50 80 ALA A CA 1
ATOM 599 C C . ALA A 1 80 ? 23.210 -6.131 -46.214 1.00 95.50 80 ALA A C 1
ATOM 601 O O . ALA A 1 80 ? 22.395 -5.387 -45.681 1.00 95.50 80 ALA A O 1
ATOM 602 N N . ASP A 1 81 ? 23.034 -7.445 -46.238 1.00 94.75 81 ASP A N 1
ATOM 603 C CA . ASP A 1 81 ? 22.026 -8.176 -45.467 1.00 94.75 81 ASP A CA 1
ATOM 604 C C . ASP A 1 81 ? 22.258 -8.052 -43.952 1.00 94.75 81 ASP A C 1
ATOM 606 O O . ASP A 1 81 ? 21.337 -7.666 -43.237 1.00 94.75 81 ASP A O 1
ATOM 610 N N . ILE A 1 82 ? 23.493 -8.251 -43.478 1.00 95.62 82 ILE A N 1
ATOM 611 C CA . ILE A 1 82 ? 23.832 -8.129 -42.050 1.00 95.62 82 ILE A CA 1
ATOM 612 C C . ILE A 1 82 ? 23.630 -6.686 -41.554 1.00 95.62 82 ILE A C 1
ATOM 614 O O . ILE A 1 82 ? 23.096 -6.474 -40.464 1.00 95.62 82 ILE A O 1
ATOM 618 N N . ARG A 1 83 ? 23.998 -5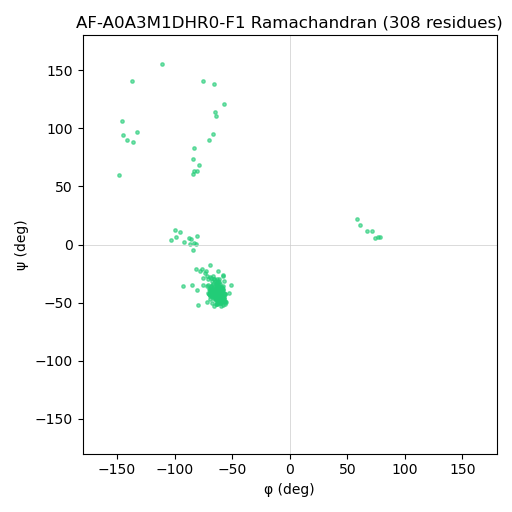.678 -42.363 1.00 96.19 83 ARG A N 1
ATOM 619 C CA . ARG A 1 83 ? 23.732 -4.262 -42.039 1.00 96.19 83 ARG A CA 1
ATOM 620 C C . ARG A 1 83 ? 22.239 -3.972 -41.898 1.00 96.19 83 ARG A C 1
ATOM 622 O O . ARG A 1 83 ? 21.847 -3.363 -40.910 1.00 96.19 83 ARG A O 1
ATOM 629 N N . ARG A 1 84 ? 21.411 -4.469 -42.825 1.00 96.44 84 ARG A N 1
ATOM 630 C CA . ARG A 1 84 ? 19.948 -4.314 -42.759 1.00 96.44 84 ARG A CA 1
ATOM 631 C C . ARG A 1 84 ? 19.348 -4.970 -41.513 1.00 96.44 84 ARG A C 1
ATOM 633 O O . ARG A 1 84 ? 18.457 -4.388 -40.903 1.00 96.44 84 ARG A O 1
ATOM 640 N N . GLU A 1 85 ? 19.831 -6.148 -41.109 1.00 94.81 85 GLU A N 1
ATOM 641 C CA . GLU A 1 85 ? 19.387 -6.790 -39.860 1.00 94.81 85 GLU A CA 1
ATOM 642 C C . GLU A 1 85 ? 19.754 -5.963 -38.619 1.00 94.81 85 GLU A C 1
ATOM 644 O O . GLU A 1 85 ? 18.915 -5.774 -37.735 1.00 94.81 85 GLU A O 1
ATOM 649 N N . LEU A 1 86 ? 20.979 -5.429 -38.563 1.00 95.75 86 LEU A N 1
ATOM 650 C CA . LEU A 1 86 ? 21.417 -4.554 -37.474 1.00 95.75 86 LEU A CA 1
ATOM 651 C C . LEU A 1 86 ? 20.587 -3.262 -37.410 1.00 95.75 86 LEU A C 1
ATOM 653 O O . LEU A 1 86 ? 20.157 -2.865 -36.327 1.00 95.75 86 LEU A O 1
ATOM 657 N N . GLU A 1 87 ? 20.341 -2.621 -38.551 1.00 95.00 87 GLU A N 1
ATOM 658 C CA . GLU A 1 87 ? 19.509 -1.417 -38.646 1.00 95.00 87 GLU A CA 1
ATOM 659 C C . GLU A 1 87 ? 18.074 -1.693 -38.180 1.00 95.00 87 GLU A C 1
ATOM 661 O O . GLU A 1 87 ? 17.544 -0.954 -37.350 1.00 95.00 87 GLU A O 1
ATOM 666 N N . ALA A 1 88 ? 17.466 -2.796 -38.628 1.00 93.81 88 ALA A N 1
ATOM 667 C CA . ALA A 1 88 ? 16.125 -3.195 -38.203 1.00 93.81 88 ALA A CA 1
ATOM 668 C C . ALA A 1 88 ? 16.045 -3.458 -36.688 1.00 93.81 88 ALA A C 1
ATOM 670 O O . ALA A 1 88 ? 15.088 -3.040 -36.030 1.00 93.81 88 ALA A O 1
ATOM 671 N N . LEU A 1 89 ? 17.063 -4.109 -36.111 1.00 93.19 89 LEU A N 1
ATOM 672 C CA . LEU A 1 89 ? 17.170 -4.322 -34.666 1.00 93.19 89 LEU A CA 1
ATOM 673 C C . LEU A 1 89 ? 17.251 -2.986 -33.910 1.00 93.19 89 LEU A C 1
ATOM 675 O O . LEU A 1 89 ? 16.546 -2.792 -32.916 1.00 93.19 89 LEU A O 1
ATOM 679 N N . GLN A 1 90 ? 18.105 -2.071 -34.373 1.00 90.94 90 GLN A N 1
ATOM 680 C CA . GLN A 1 90 ? 18.287 -0.758 -33.756 1.00 90.94 90 GLN A CA 1
ATOM 681 C C . GLN A 1 90 ? 17.010 0.079 -33.823 1.00 90.94 90 GLN A C 1
ATOM 683 O O . GLN A 1 90 ? 16.633 0.687 -32.822 1.00 90.94 90 GLN A O 1
ATOM 688 N N . GLU A 1 91 ? 16.313 0.068 -34.958 1.00 92.00 91 GLU A N 1
ATOM 689 C CA . GLU A 1 91 ? 15.061 0.800 -35.137 1.00 92.00 91 GLU A CA 1
ATOM 690 C C . GLU A 1 91 ? 13.943 0.236 -34.251 1.00 92.00 91 GLU A C 1
ATOM 692 O O . GLU A 1 91 ? 13.255 0.980 -33.548 1.00 92.00 91 GLU A O 1
ATOM 697 N N . SER A 1 92 ? 13.825 -1.092 -34.175 1.00 91.19 92 SER A N 1
ATOM 698 C CA . SER A 1 92 ? 12.912 -1.752 -33.236 1.00 91.19 92 SER A CA 1
ATOM 699 C C . SER A 1 92 ? 13.222 -1.373 -31.780 1.00 91.19 92 SER A C 1
ATOM 701 O O . SER A 1 92 ? 12.309 -1.116 -30.989 1.00 91.19 92 SER A O 1
ATOM 703 N N . GLY A 1 93 ? 14.506 -1.305 -31.415 1.00 90.38 93 GLY A N 1
ATOM 704 C CA . GLY A 1 93 ? 14.955 -0.864 -30.095 1.00 90.38 93 GLY A CA 1
ATOM 705 C C . GLY A 1 93 ? 14.570 0.581 -29.784 1.00 90.38 93 GLY A C 1
ATOM 706 O O . GLY A 1 93 ? 13.957 0.843 -28.748 1.00 90.38 93 GLY A O 1
ATOM 707 N N . ARG A 1 94 ? 14.857 1.503 -30.711 1.00 90.50 94 ARG A N 1
ATOM 708 C CA . ARG A 1 94 ? 14.482 2.923 -30.610 1.00 90.50 94 ARG A CA 1
ATOM 709 C C . ARG A 1 94 ? 12.974 3.099 -30.472 1.00 90.50 94 ARG A C 1
ATOM 711 O O . ARG A 1 94 ? 12.530 3.810 -29.577 1.00 90.50 94 ARG A O 1
ATOM 718 N N . SER A 1 95 ? 12.185 2.397 -31.287 1.00 92.50 95 SER A N 1
ATOM 719 C CA . SER A 1 95 ? 10.720 2.434 -31.218 1.00 92.50 95 SER A CA 1
ATOM 720 C C . SER A 1 95 ? 10.195 1.952 -29.862 1.00 92.50 95 SER A C 1
ATOM 722 O O . SER A 1 95 ? 9.294 2.563 -29.285 1.00 92.50 95 SER A O 1
ATOM 724 N N . ARG A 1 96 ? 10.773 0.877 -29.309 1.00 92.19 96 ARG A N 1
ATOM 725 C CA . ARG A 1 96 ? 10.391 0.361 -27.987 1.00 92.19 96 ARG A CA 1
ATOM 726 C C . ARG A 1 96 ? 10.737 1.342 -26.866 1.00 92.19 96 ARG A C 1
ATOM 728 O O . ARG A 1 96 ? 9.902 1.552 -25.989 1.00 92.19 96 ARG A O 1
ATOM 735 N N . ILE A 1 97 ? 11.924 1.948 -26.912 1.00 92.81 97 ILE A N 1
ATOM 736 C CA . ILE A 1 97 ? 12.346 2.990 -25.965 1.00 92.81 97 ILE A CA 1
ATOM 737 C C . ILE A 1 97 ? 11.387 4.184 -26.030 1.00 92.81 97 ILE A C 1
ATOM 739 O O . ILE A 1 97 ? 10.842 4.5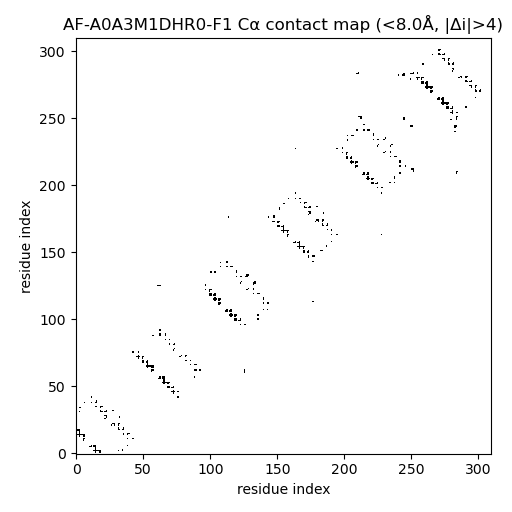68 -25.000 1.00 92.81 97 ILE A O 1
ATOM 743 N N . ALA A 1 98 ? 11.098 4.699 -27.228 1.00 94.50 98 ALA A N 1
ATOM 744 C CA . ALA A 1 98 ? 10.196 5.836 -27.416 1.00 94.50 98 ALA A CA 1
ATOM 745 C C . ALA A 1 98 ? 8.782 5.558 -26.875 1.00 94.50 98 ALA A C 1
ATOM 747 O O . ALA A 1 98 ? 8.196 6.394 -26.189 1.00 94.50 98 ALA A O 1
ATOM 748 N N . LYS A 1 99 ? 8.246 4.351 -27.110 1.00 96.56 99 LYS A N 1
ATOM 749 C CA . LYS A 1 99 ? 6.951 3.936 -26.545 1.00 96.56 99 LYS A CA 1
ATOM 750 C C . LYS A 1 99 ? 6.973 3.904 -25.019 1.00 96.56 99 LYS A C 1
ATOM 752 O O . LYS A 1 99 ? 6.027 4.368 -24.390 1.00 96.56 99 LYS A O 1
ATOM 757 N N . LEU A 1 100 ? 8.034 3.368 -24.413 1.00 96.88 100 LEU A N 1
ATOM 758 C CA . LEU A 1 100 ? 8.168 3.352 -22.954 1.00 96.88 100 LEU A CA 1
ATOM 759 C C . LEU A 1 100 ? 8.241 4.768 -22.384 1.00 96.88 100 LEU A C 1
ATOM 761 O O . LEU A 1 100 ? 7.532 5.054 -21.426 1.00 96.88 100 LEU A O 1
ATOM 765 N N . GLN A 1 101 ? 9.017 5.658 -23.004 1.00 96.94 101 GLN A N 1
ATOM 766 C CA . GLN A 1 101 ? 9.089 7.069 -22.613 1.00 96.94 101 GLN A CA 1
ATOM 767 C C . GLN A 1 101 ? 7.702 7.728 -22.653 1.00 96.94 101 GLN A C 1
ATOM 769 O O . GLN A 1 101 ? 7.264 8.284 -21.648 1.00 96.94 101 GLN A O 1
ATOM 774 N N . GLN A 1 102 ? 6.951 7.544 -23.744 1.00 97.50 102 GLN A N 1
ATOM 775 C CA . GLN A 1 102 ? 5.581 8.052 -23.866 1.00 97.50 102 GLN A CA 1
ATOM 776 C C . GLN A 1 102 ? 4.643 7.494 -22.778 1.00 97.50 102 GLN A C 1
ATOM 778 O O . GLN A 1 102 ? 3.814 8.221 -22.227 1.00 97.50 102 GLN A O 1
ATOM 783 N N . HIS A 1 103 ? 4.748 6.202 -22.454 1.00 98.12 103 HIS A N 1
ATOM 784 C CA . HIS A 1 103 ? 3.947 5.593 -21.391 1.00 98.12 103 HIS A CA 1
ATOM 785 C C . HIS A 1 103 ? 4.300 6.140 -20.004 1.00 98.12 103 HIS A C 1
ATOM 787 O O . HIS A 1 103 ? 3.392 6.365 -19.201 1.00 98.12 103 HIS A O 1
ATOM 793 N N . ILE A 1 104 ? 5.585 6.387 -19.730 1.00 98.19 104 ILE A N 1
ATOM 794 C CA . ILE A 1 104 ? 6.044 7.003 -18.478 1.00 98.19 104 ILE A CA 1
ATOM 795 C C . ILE A 1 104 ? 5.474 8.417 -18.363 1.00 98.19 104 ILE A C 1
ATOM 797 O O . ILE A 1 104 ? 4.837 8.731 -17.361 1.00 98.19 104 ILE A O 1
ATOM 801 N N . GLU A 1 105 ? 5.625 9.247 -19.394 1.00 97.19 105 GLU A N 1
ATOM 802 C CA . GLU A 1 105 ? 5.109 10.621 -19.409 1.00 97.19 105 GLU A CA 1
ATOM 803 C C . GLU A 1 105 ? 3.588 10.670 -19.214 1.00 97.19 105 GLU A C 1
ATOM 805 O O . GLU A 1 105 ? 3.081 11.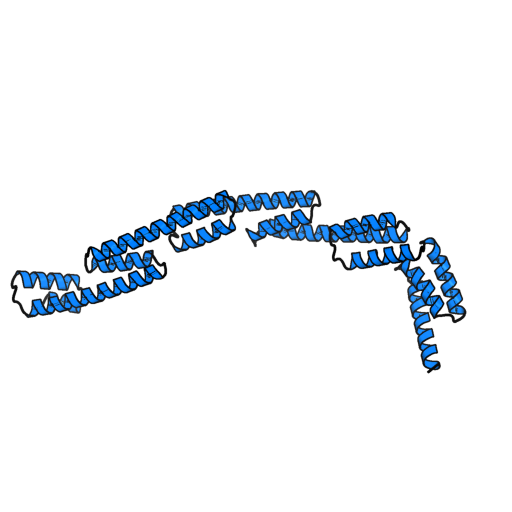442 -18.396 1.00 97.19 105 GLU A O 1
ATOM 810 N N . ALA A 1 106 ? 2.843 9.797 -19.899 1.00 97.75 106 ALA A N 1
ATOM 811 C CA . ALA A 1 106 ? 1.394 9.703 -19.742 1.00 97.75 106 ALA A CA 1
ATOM 812 C C . ALA A 1 106 ? 0.983 9.258 -18.326 1.00 97.75 106 ALA A C 1
ATOM 814 O O . ALA A 1 106 ? -0.008 9.756 -17.785 1.00 97.75 106 ALA A O 1
ATOM 815 N N . ALA A 1 107 ? 1.727 8.331 -17.717 1.00 97.88 107 ALA A N 1
ATOM 816 C CA . ALA A 1 107 ? 1.489 7.892 -16.345 1.00 97.88 107 ALA A CA 1
ATOM 817 C C . ALA A 1 107 ? 1.802 9.007 -15.332 1.00 97.88 107 ALA A C 1
ATOM 819 O O . ALA A 1 107 ? 0.991 9.264 -14.441 1.00 97.88 107 ALA A O 1
ATOM 820 N N . LEU A 1 108 ? 2.908 9.738 -15.518 1.00 96.62 108 LEU A N 1
ATOM 821 C CA . LEU A 1 108 ? 3.263 10.909 -14.711 1.00 96.62 108 LEU A CA 1
ATOM 822 C C . LEU A 1 108 ? 2.194 12.009 -14.804 1.00 96.62 108 LEU A C 1
ATOM 824 O O . LEU A 1 108 ? 1.787 12.548 -13.776 1.00 96.62 108 LEU A O 1
ATOM 828 N N . ALA A 1 109 ? 1.678 12.293 -16.004 1.00 95.50 109 ALA A N 1
ATOM 829 C CA . ALA A 1 109 ? 0.604 13.268 -16.211 1.00 95.50 109 ALA A CA 1
ATOM 830 C C . ALA A 1 109 ? -0.698 12.884 -15.484 1.00 95.50 109 ALA A C 1
ATOM 832 O O . ALA A 1 109 ? -1.436 13.750 -15.016 1.00 95.50 109 ALA A O 1
ATOM 833 N N . ARG A 1 110 ? -0.969 11.581 -15.351 1.00 96.00 110 ARG A N 1
ATOM 834 C CA . ARG A 1 110 ? -2.119 11.035 -14.611 1.00 96.00 110 ARG A CA 1
ATOM 835 C C . ARG A 1 110 ? -1.847 10.834 -13.118 1.00 96.00 110 ARG A C 1
ATOM 837 O O . ARG A 1 110 ? -2.738 10.372 -12.412 1.00 96.00 110 ARG A O 1
ATOM 844 N N . GLN A 1 111 ? -0.643 11.160 -12.643 1.00 93.75 111 GLN A N 1
ATOM 845 C CA . GLN A 1 111 ? -0.166 10.879 -11.283 1.00 93.75 111 GLN A CA 1
ATOM 846 C C . GLN A 1 111 ? -0.179 9.381 -10.911 1.00 93.75 111 GLN A C 1
ATOM 848 O O . GLN A 1 111 ? -0.175 9.028 -9.731 1.00 93.75 111 GLN A O 1
ATOM 853 N N . ASP A 1 112 ? -0.159 8.487 -11.903 1.00 96.25 112 ASP A N 1
ATOM 854 C CA . ASP A 1 112 ? -0.032 7.041 -11.702 1.00 96.25 112 ASP A CA 1
ATOM 855 C C . ASP A 1 112 ? 1.452 6.675 -11.557 1.00 96.25 112 ASP A C 1
ATOM 857 O O . ASP A 1 112 ? 2.101 6.142 -12.462 1.00 96.25 112 ASP A O 1
ATOM 861 N N . LEU A 1 113 ? 2.009 7.029 -10.397 1.00 96.69 113 LEU A N 1
ATOM 862 C CA . LEU A 1 113 ? 3.413 6.786 -10.062 1.00 96.69 113 LEU A CA 1
ATOM 863 C C . LEU A 1 113 ? 3.784 5.289 -10.101 1.00 96.69 113 LEU A C 1
ATOM 865 O O . LEU A 1 113 ? 4.856 4.974 -10.621 1.00 96.69 113 LEU A O 1
ATOM 869 N N . PRO A 1 114 ? 2.932 4.344 -9.645 1.00 95.12 114 PRO A N 1
ATOM 870 C CA . PRO A 1 114 ? 3.220 2.917 -9.780 1.00 95.12 114 PRO A CA 1
ATOM 871 C C . PRO A 1 114 ? 3.305 2.438 -11.237 1.00 95.12 114 PRO A C 1
ATOM 873 O O . PRO A 1 114 ? 4.166 1.618 -11.565 1.00 95.12 114 PRO A O 1
ATOM 876 N N . ALA A 1 115 ? 2.440 2.917 -12.139 1.00 96.56 115 ALA A N 1
ATOM 877 C CA . ALA A 1 115 ? 2.561 2.591 -13.561 1.00 96.56 115 ALA A CA 1
ATOM 878 C C . ALA A 1 115 ? 3.815 3.211 -14.185 1.00 96.56 115 ALA A C 1
ATOM 880 O O . ALA A 1 115 ? 4.551 2.508 -14.881 1.00 96.56 115 ALA A O 1
ATOM 881 N N . ALA A 1 116 ? 4.096 4.483 -13.885 1.00 97.69 116 ALA A N 1
ATOM 882 C CA . ALA A 1 116 ? 5.308 5.158 -14.342 1.00 97.69 116 ALA A CA 1
ATOM 883 C C . ALA A 1 116 ? 6.568 4.400 -13.896 1.00 97.69 116 ALA A C 1
ATOM 885 O O . ALA A 1 116 ? 7.462 4.168 -14.709 1.00 97.69 116 ALA A O 1
ATOM 886 N N . ARG A 1 117 ? 6.604 3.926 -12.641 1.00 96.94 117 ARG A N 1
ATOM 887 C CA . ARG A 1 117 ? 7.722 3.136 -12.114 1.00 96.94 117 ARG A CA 1
ATOM 888 C C . ARG A 1 117 ? 7.935 1.835 -12.882 1.00 96.94 117 ARG A C 1
ATOM 890 O O . ARG A 1 117 ? 9.051 1.573 -13.308 1.00 96.94 117 ARG A O 1
ATOM 897 N N . ARG A 1 118 ? 6.871 1.067 -13.135 1.00 97.44 118 ARG A N 1
ATOM 898 C CA . ARG A 1 118 ? 6.963 -0.194 -13.897 1.00 97.44 118 ARG A CA 1
ATOM 899 C C . ARG A 1 118 ? 7.518 0.012 -15.306 1.00 97.44 118 ARG A C 1
ATOM 901 O O . ARG A 1 118 ? 8.303 -0.805 -15.780 1.00 97.44 118 ARG A O 1
ATOM 908 N N . HIS A 1 119 ? 7.106 1.080 -15.989 1.00 97.88 119 HIS A N 1
ATOM 909 C CA . HIS A 1 119 ? 7.628 1.397 -17.319 1.00 97.88 119 HIS A CA 1
ATOM 910 C C . HIS A 1 119 ? 9.072 1.907 -17.273 1.00 97.88 119 HIS A C 1
ATOM 912 O O . HIS A 1 119 ? 9.855 1.561 -18.156 1.00 97.88 119 HIS A O 1
ATOM 918 N N . LEU A 1 120 ? 9.440 2.672 -16.240 1.00 97.38 120 LEU A N 1
ATOM 919 C CA . LEU A 1 120 ? 10.819 3.102 -16.027 1.00 97.38 120 LEU A CA 1
ATOM 920 C C . LEU A 1 120 ? 11.744 1.908 -15.772 1.00 97.38 120 LEU A C 1
ATOM 922 O O . LEU A 1 120 ? 12.781 1.825 -16.417 1.00 97.38 120 LEU A O 1
ATOM 926 N N . ASP A 1 121 ? 11.344 0.944 -14.939 1.00 96.31 121 ASP A N 1
ATOM 927 C CA . ASP A 1 121 ? 12.143 -0.264 -14.686 1.00 96.31 121 ASP A CA 1
ATOM 928 C C . ASP A 1 121 ? 12.392 -1.050 -15.997 1.00 96.31 121 ASP A C 1
ATOM 930 O O . ASP A 1 121 ? 13.477 -1.583 -16.230 1.00 96.31 121 ASP A O 1
ATOM 934 N N . GLN A 1 122 ? 11.405 -1.095 -16.904 1.00 94.25 122 GLN A N 1
ATOM 935 C CA . GLN A 1 122 ? 11.565 -1.694 -18.240 1.00 94.25 122 GLN A CA 1
ATOM 936 C C . GLN A 1 122 ? 12.499 -0.882 -19.144 1.00 94.25 122 GLN A C 1
ATOM 938 O O . GLN A 1 122 ? 13.255 -1.459 -19.926 1.00 94.25 122 GLN A O 1
ATOM 943 N N . LEU A 1 123 ? 12.436 0.447 -19.067 1.00 94.38 123 LEU A N 1
ATOM 944 C CA . LEU A 1 123 ? 13.312 1.338 -19.819 1.00 94.38 123 LEU A CA 1
ATOM 945 C C . LEU A 1 123 ? 14.767 1.208 -19.342 1.00 94.38 123 LEU A C 1
ATOM 947 O O . LEU A 1 123 ? 15.668 1.114 -20.171 1.00 94.38 123 LEU A O 1
ATOM 951 N N . GLU A 1 124 ? 14.991 1.108 -18.032 1.00 93.81 124 GLU A N 1
ATOM 952 C CA . GLU A 1 124 ? 16.312 0.916 -17.425 1.00 93.81 124 GLU A CA 1
ATOM 953 C C . GLU A 1 124 ? 16.964 -0.407 -17.833 1.00 93.81 124 GLU A C 1
ATOM 955 O O . GLU A 1 124 ? 18.177 -0.463 -17.998 1.00 93.81 124 GLU A O 1
ATOM 960 N N . GLN A 1 125 ? 16.181 -1.460 -18.075 1.00 89.62 125 GLN A N 1
ATOM 961 C CA . GLN A 1 125 ? 16.711 -2.716 -18.621 1.00 89.62 125 GLN A CA 1
ATOM 962 C C . GLN A 1 125 ? 17.192 -2.583 -20.074 1.00 89.62 125 GLN A C 1
ATOM 964 O O . GLN A 1 125 ? 18.079 -3.323 -20.497 1.00 89.62 125 GLN A O 1
ATOM 969 N N . LEU A 1 126 ? 16.598 -1.674 -20.852 1.00 87.69 126 LEU A N 1
ATOM 970 C CA . LEU A 1 126 ? 16.909 -1.493 -22.273 1.00 87.69 126 LEU A CA 1
ATOM 971 C C . LEU A 1 126 ? 17.979 -0.424 -22.520 1.00 87.69 126 LEU A C 1
ATOM 973 O O . LEU A 1 126 ? 18.760 -0.560 -23.461 1.00 87.69 126 LEU A O 1
ATOM 977 N N . ALA A 1 127 ? 17.990 0.643 -21.719 1.00 88.56 127 ALA A N 1
ATOM 978 C CA . ALA A 1 127 ? 18.840 1.816 -21.912 1.00 88.56 127 ALA A CA 1
ATOM 979 C C . ALA A 1 127 ? 19.246 2.480 -20.572 1.00 88.56 127 ALA A C 1
ATOM 981 O O . ALA A 1 127 ? 18.958 3.668 -20.377 1.00 88.56 127 ALA A O 1
ATOM 982 N N . PRO A 1 128 ? 19.935 1.754 -19.665 1.00 86.69 128 PRO A N 1
ATOM 983 C CA . PRO A 1 128 ? 20.216 2.206 -18.292 1.00 86.69 128 PRO A CA 1
ATOM 984 C C . PRO A 1 128 ? 20.986 3.531 -18.224 1.00 86.69 128 PRO A C 1
ATOM 986 O O . PRO A 1 128 ? 20.706 4.366 -17.361 1.00 86.69 128 PRO A O 1
ATOM 989 N N . ASP A 1 129 ? 21.903 3.739 -19.173 1.00 84.75 129 ASP A N 1
ATOM 990 C CA . ASP A 1 129 ? 22.843 4.867 -19.194 1.00 84.75 129 ASP A CA 1
ATOM 991 C C . ASP A 1 129 ? 22.406 6.017 -20.114 1.00 84.75 129 ASP A C 1
ATOM 993 O O . ASP A 1 129 ? 23.158 6.965 -20.334 1.00 84.75 129 ASP A O 1
ATOM 997 N N . SER A 1 130 ? 21.196 5.953 -20.677 1.00 88.75 130 SER A N 1
ATOM 998 C CA . SER A 1 130 ? 20.699 7.022 -21.548 1.00 88.75 130 SER A CA 1
ATOM 999 C C . SER A 1 130 ? 20.273 8.256 -20.748 1.00 88.75 130 SER A C 1
ATOM 1001 O O . SER A 1 130 ? 19.619 8.145 -19.707 1.00 88.75 130 SER A O 1
ATOM 1003 N N . ASP A 1 131 ? 20.571 9.449 -21.269 1.00 91.31 131 ASP A N 1
ATOM 1004 C CA . ASP A 1 131 ? 20.189 10.712 -20.623 1.00 91.31 131 ASP A CA 1
ATOM 1005 C C . ASP A 1 131 ? 18.671 10.826 -20.426 1.00 91.31 131 ASP A C 1
ATOM 1007 O O . ASP A 1 131 ? 18.217 11.255 -19.368 1.00 91.31 131 ASP A O 1
ATOM 1011 N N . GLY A 1 132 ? 17.877 10.348 -21.392 1.00 91.50 132 GLY A N 1
ATOM 1012 C CA . GLY A 1 132 ? 16.417 10.313 -21.268 1.00 91.50 132 GLY A CA 1
ATOM 1013 C C . GLY A 1 132 ? 15.930 9.428 -20.114 1.00 91.50 132 GLY A C 1
ATOM 1014 O O . GLY A 1 132 ? 14.980 9.787 -19.424 1.00 91.50 132 GLY A O 1
ATOM 1015 N N . THR A 1 133 ? 16.601 8.302 -19.845 1.00 94.69 133 THR A N 1
ATOM 1016 C CA . THR A 1 133 ? 16.263 7.439 -18.697 1.00 94.69 133 THR A CA 1
ATOM 1017 C C . THR A 1 133 ? 16.618 8.115 -17.379 1.00 94.69 133 THR A C 1
ATOM 1019 O O . THR A 1 133 ? 15.821 8.079 -16.442 1.00 94.69 133 THR A O 1
ATOM 1022 N N . ARG A 1 134 ? 17.774 8.794 -17.312 1.00 95.62 134 ARG A N 1
ATOM 1023 C CA . ARG A 1 134 ? 18.175 9.575 -16.131 1.00 95.62 134 ARG A CA 1
ATOM 1024 C C . ARG A 1 134 ? 17.163 10.684 -15.826 1.00 95.62 134 ARG A C 1
ATOM 1026 O O . ARG A 1 134 ? 16.686 10.767 -14.699 1.00 95.62 134 ARG A O 1
ATOM 1033 N N . GLN A 1 135 ? 16.773 11.462 -16.835 1.00 96.38 135 GLN A N 1
ATOM 1034 C CA . GLN A 1 135 ? 15.789 12.538 -16.687 1.00 96.38 135 GLN A CA 1
ATOM 1035 C C . GLN A 1 135 ? 14.426 12.019 -16.217 1.00 96.38 135 GLN A C 1
ATOM 1037 O O . GLN A 1 135 ? 13.844 12.572 -15.287 1.00 96.38 135 GLN A O 1
ATOM 1042 N N . LEU A 1 136 ? 13.915 10.937 -16.815 1.00 97.31 136 LEU A N 1
ATOM 1043 C CA . LEU A 1 136 ? 12.629 10.360 -16.408 1.00 97.31 136 LEU A CA 1
ATOM 1044 C C . LEU A 1 136 ? 12.672 9.771 -14.993 1.00 97.31 136 LEU A C 1
ATOM 1046 O O . LEU A 1 136 ? 11.686 9.874 -14.261 1.00 97.31 136 LEU A O 1
ATOM 1050 N N . ARG A 1 137 ? 13.811 9.200 -14.580 1.00 97.00 137 ARG A N 1
ATOM 1051 C CA . ARG A 1 137 ? 14.031 8.743 -13.202 1.00 97.00 137 ARG A CA 1
ATOM 1052 C C . ARG A 1 137 ? 13.957 9.899 -12.211 1.00 97.00 137 ARG A C 1
ATOM 1054 O O . ARG A 1 137 ? 13.219 9.803 -11.234 1.00 97.00 137 ARG A O 1
ATOM 1061 N N . GLU A 1 138 ? 14.680 10.982 -12.476 1.00 97.00 138 GLU A N 1
ATOM 1062 C CA . GLU A 1 138 ? 14.681 12.183 -11.633 1.00 97.00 138 GLU A CA 1
ATOM 1063 C C . GLU A 1 138 ? 13.283 12.811 -11.550 1.00 97.00 138 GLU A C 1
ATOM 1065 O O . GLU A 1 138 ? 12.809 13.135 -10.461 1.00 97.00 138 GLU A O 1
ATOM 1070 N N . GLN A 1 139 ? 12.570 12.904 -12.677 1.00 96.69 139 GLN A N 1
ATOM 1071 C CA . GLN A 1 139 ? 11.191 13.397 -12.704 1.00 96.69 139 GLN A CA 1
ATOM 1072 C C . GLN A 1 139 ? 10.247 12.520 -11.878 1.00 96.69 139 GLN A C 1
ATOM 1074 O O . GLN A 1 139 ? 9.462 13.041 -11.082 1.00 96.69 139 GLN A O 1
ATOM 1079 N N . LEU A 1 140 ? 10.311 11.195 -12.043 1.00 97.31 140 LEU A N 1
ATOM 1080 C CA . LEU A 1 140 ? 9.490 10.271 -11.265 1.00 97.31 140 LEU A CA 1
ATOM 1081 C C . LEU A 1 140 ? 9.806 10.373 -9.771 1.00 97.31 140 LEU A C 1
ATOM 1083 O O . LEU A 1 140 ? 8.880 10.379 -8.957 1.00 97.31 140 LEU A O 1
ATOM 1087 N N . GLN A 1 141 ? 11.085 10.475 -9.409 1.00 96.44 141 GLN A N 1
ATOM 1088 C CA . GLN A 1 141 ? 11.507 10.648 -8.024 1.00 96.44 141 GLN A CA 1
ATOM 1089 C C . GLN A 1 141 ? 10.922 11.934 -7.429 1.00 96.44 141 GLN A C 1
ATOM 1091 O O . GLN A 1 141 ? 10.222 11.859 -6.421 1.00 96.44 141 GLN A O 1
ATOM 1096 N N . ALA A 1 142 ? 11.106 13.080 -8.089 1.00 96.69 142 ALA A N 1
ATOM 1097 C CA . ALA A 1 142 ? 10.589 14.364 -7.618 1.00 96.69 142 ALA A CA 1
ATOM 1098 C C . ALA A 1 142 ? 9.060 14.348 -7.445 1.00 96.69 142 ALA A C 1
ATOM 1100 O O . ALA A 1 142 ? 8.535 14.781 -6.419 1.00 96.69 142 ALA A O 1
ATOM 1101 N N . ARG A 1 143 ? 8.327 13.778 -8.413 1.00 96.81 143 ARG A N 1
ATOM 1102 C CA . ARG A 1 143 ? 6.864 13.619 -8.330 1.00 96.81 143 ARG A CA 1
ATOM 1103 C C . ARG A 1 143 ? 6.436 12.692 -7.197 1.00 96.81 143 ARG A C 1
ATOM 1105 O O . ARG A 1 143 ? 5.404 12.922 -6.567 1.00 96.81 143 ARG A O 1
ATOM 1112 N N . THR A 1 144 ? 7.211 11.643 -6.940 1.00 96.88 144 THR A N 1
ATOM 1113 C CA . THR A 1 144 ? 6.941 10.699 -5.853 1.00 96.88 144 THR A CA 1
ATOM 1114 C C . THR A 1 144 ? 7.167 11.348 -4.495 1.00 96.88 144 THR A C 1
ATOM 1116 O O . THR A 1 144 ? 6.310 11.230 -3.622 1.00 96.88 144 THR A O 1
ATOM 1119 N N . GLU A 1 145 ? 8.259 12.089 -4.330 1.00 96.31 145 GLU A N 1
ATOM 1120 C CA . GLU A 1 145 ? 8.559 12.846 -3.112 1.00 96.31 145 GLU A CA 1
ATOM 1121 C C . GLU A 1 145 ? 7.500 13.923 -2.838 1.00 96.31 145 GLU A C 1
ATOM 1123 O O . GLU A 1 145 ? 6.967 13.992 -1.727 1.00 96.31 145 GLU A O 1
ATOM 1128 N N . GLU A 1 146 ? 7.111 14.693 -3.860 1.00 96.81 146 GLU A N 1
ATOM 1129 C CA . GLU A 1 146 ? 6.025 15.677 -3.779 1.00 96.81 146 GLU A CA 1
ATOM 1130 C C . GLU A 1 146 ? 4.719 15.013 -3.321 1.00 96.81 146 GLU A C 1
ATOM 1132 O O . GLU A 1 146 ? 4.062 15.470 -2.379 1.00 96.81 146 GLU A O 1
ATOM 1137 N N . ARG A 1 147 ? 4.357 13.885 -3.945 1.00 96.88 147 ARG A N 1
ATOM 1138 C CA . ARG A 1 147 ? 3.130 13.160 -3.616 1.00 96.88 147 ARG A CA 1
ATOM 1139 C C . ARG A 1 147 ? 3.150 12.602 -2.198 1.00 96.88 147 ARG A C 1
ATOM 1141 O O . ARG A 1 147 ? 2.135 12.682 -1.505 1.00 96.88 147 ARG A O 1
ATOM 1148 N N . ILE A 1 148 ? 4.280 12.048 -1.761 1.00 98.00 148 ILE A N 1
ATOM 1149 C CA . ILE A 1 148 ? 4.462 11.585 -0.384 1.00 98.00 148 ILE A CA 1
ATOM 1150 C C . ILE A 1 148 ? 4.281 12.759 0.578 1.00 98.00 148 ILE A C 1
ATOM 1152 O O . ILE A 1 148 ? 3.507 12.626 1.523 1.00 98.00 148 ILE A O 1
ATOM 1156 N N . SER A 1 149 ? 4.911 13.911 0.327 1.00 97.88 149 SER A N 1
ATOM 1157 C CA . SER A 1 149 ? 4.759 15.092 1.187 1.00 97.88 149 SER A CA 1
ATOM 1158 C C . SER A 1 149 ? 3.293 15.504 1.321 1.00 97.88 149 SER A C 1
ATOM 1160 O O . SER A 1 149 ? 2.786 15.607 2.435 1.00 97.88 149 SER A O 1
ATOM 1162 N N . GLN A 1 150 ? 2.577 15.629 0.200 1.00 97.81 150 GLN A N 1
ATOM 1163 C CA . GLN A 1 150 ? 1.153 15.977 0.196 1.00 97.81 150 GLN A CA 1
ATOM 1164 C C . GLN A 1 150 ? 0.298 14.969 0.978 1.00 97.81 150 GLN A C 1
ATOM 1166 O O . GLN A 1 150 ? -0.609 15.357 1.713 1.00 97.81 150 GLN A O 1
ATOM 1171 N N . LEU A 1 151 ? 0.570 13.667 0.828 1.00 98.44 151 LEU A N 1
ATOM 1172 C CA . LEU A 1 151 ? -0.140 12.616 1.560 1.00 98.44 151 LEU A CA 1
ATOM 1173 C C . LEU A 1 151 ? 0.120 12.699 3.065 1.00 98.44 151 LEU A C 1
ATOM 1175 O O . LEU A 1 151 ? -0.806 12.499 3.848 1.00 98.44 151 LEU A O 1
ATOM 1179 N N . LEU A 1 152 ? 1.354 12.996 3.472 1.00 98.50 152 LEU A N 1
ATOM 1180 C CA . LEU A 1 152 ? 1.721 13.137 4.879 1.00 98.50 152 LEU A CA 1
ATOM 1181 C C . LEU A 1 152 ? 1.099 14.383 5.507 1.00 98.50 152 LEU A C 1
ATOM 1183 O O . LEU A 1 152 ? 0.565 14.297 6.609 1.00 98.50 152 LEU A O 1
ATOM 1187 N N . ASP A 1 153 ? 1.100 15.507 4.795 1.00 98.38 153 ASP A N 1
ATOM 1188 C CA . ASP A 1 153 ? 0.487 16.744 5.276 1.00 98.38 153 ASP A CA 1
ATOM 1189 C C . ASP A 1 153 ? -1.036 16.593 5.395 1.00 98.38 153 ASP A C 1
ATOM 1191 O O . ASP A 1 153 ? -1.618 16.956 6.418 1.00 98.38 153 ASP A O 1
ATOM 1195 N N . ALA A 1 154 ? -1.686 15.962 4.410 1.00 98.25 154 ALA A N 1
ATOM 1196 C CA . ALA A 1 154 ? -3.106 15.620 4.493 1.00 98.25 154 ALA A CA 1
ATOM 1197 C C . ALA A 1 154 ? -3.397 14.653 5.656 1.00 98.25 154 ALA A C 1
ATOM 1199 O O . ALA A 1 154 ? -4.386 14.820 6.371 1.00 98.25 154 ALA A O 1
ATOM 1200 N N . ALA A 1 155 ? -2.533 13.658 5.885 1.00 98.31 155 ALA A N 1
ATOM 1201 C CA . ALA A 1 155 ? -2.678 12.729 7.002 1.00 98.31 155 ALA A CA 1
ATOM 1202 C C . ALA A 1 155 ? -2.581 13.442 8.360 1.00 98.31 155 ALA A C 1
ATOM 1204 O O . ALA A 1 155 ? -3.408 13.196 9.241 1.00 98.31 155 ALA A O 1
ATOM 1205 N N . ASP A 1 156 ? -1.613 14.348 8.513 1.00 97.75 156 ASP A N 1
ATOM 1206 C CA . ASP A 1 156 ? -1.426 15.150 9.724 1.00 97.75 156 ASP A CA 1
ATOM 1207 C C . ASP A 1 156 ? -2.614 16.102 9.957 1.00 97.75 156 ASP A C 1
ATOM 1209 O O . ASP A 1 156 ? -3.092 16.226 11.088 1.00 97.75 156 ASP A O 1
ATOM 1213 N N . GLN A 1 157 ? -3.152 16.714 8.895 1.00 98.12 157 GLN A N 1
ATOM 1214 C CA . GLN A 1 157 ? -4.365 17.536 8.968 1.00 98.12 157 GLN A CA 1
ATOM 1215 C C . GLN A 1 157 ? -5.585 16.720 9.407 1.00 98.12 157 GLN A C 1
ATOM 1217 O O . GLN A 1 157 ? -6.290 17.119 10.337 1.00 98.12 157 GLN A O 1
ATOM 1222 N N . HIS A 1 158 ? -5.816 15.554 8.797 1.00 98.00 158 HIS A N 1
ATOM 1223 C CA . HIS A 1 158 ? -6.903 14.658 9.190 1.00 98.00 158 HIS A CA 1
ATOM 1224 C C . HIS A 1 158 ? -6.754 14.176 10.635 1.00 98.00 158 HIS A C 1
ATOM 1226 O O . HIS A 1 158 ? -7.738 14.122 11.373 1.00 98.00 158 HIS A O 1
ATOM 1232 N N . LEU A 1 159 ? -5.529 13.889 11.080 1.00 96.19 159 LEU A N 1
ATOM 1233 C CA . LEU A 1 159 ? -5.259 13.549 12.474 1.00 96.19 159 LEU A CA 1
ATOM 1234 C C . LEU A 1 159 ? -5.604 14.715 13.415 1.00 96.19 159 LEU A C 1
ATOM 1236 O O . LEU A 1 159 ? -6.259 14.493 14.434 1.00 96.19 159 LEU A O 1
ATOM 1240 N N . GLY A 1 160 ? -5.232 15.949 13.060 1.00 95.31 160 GLY A N 1
ATOM 1241 C CA . GLY A 1 160 ? -5.606 17.157 13.805 1.00 95.31 160 GLY A CA 1
ATOM 1242 C C . GLY A 1 160 ? -7.122 17.378 13.885 1.00 95.31 160 GLY A C 1
ATOM 1243 O O . GLY A 1 160 ? -7.631 17.813 14.915 1.00 95.31 160 GLY A O 1
ATOM 1244 N N . GLN A 1 161 ? -7.854 16.997 12.836 1.00 95.69 161 GLN A N 1
ATOM 1245 C CA . GLN A 1 161 ? -9.321 17.040 12.766 1.00 95.69 161 GLN A CA 1
ATOM 1246 C C . GLN A 1 161 ? -10.010 15.837 13.437 1.00 95.69 161 GLN A C 1
ATOM 1248 O O . GLN A 1 161 ? -11.235 15.748 13.413 1.00 95.69 161 GLN A O 1
ATOM 1253 N N . GLN A 1 162 ? -9.252 14.899 14.019 1.00 93.69 162 GLN A N 1
ATOM 1254 C CA . GLN A 1 162 ? -9.757 13.627 14.566 1.00 93.69 162 GLN A CA 1
ATOM 1255 C C . GLN A 1 162 ? -10.431 12.713 13.519 1.00 93.69 162 GLN A C 1
ATOM 1257 O O . GLN A 1 162 ? -11.111 11.745 13.863 1.00 93.69 162 GLN A O 1
ATOM 1262 N N . ALA A 1 163 ? -10.191 12.968 12.231 1.00 95.38 163 ALA A N 1
ATOM 1263 C CA . ALA A 1 163 ? -10.595 12.137 11.103 1.00 95.38 163 ALA A CA 1
ATOM 1264 C C . ALA A 1 163 ? -9.632 10.939 10.968 1.00 95.38 163 ALA A C 1
ATOM 1266 O O . ALA A 1 163 ? -8.789 10.853 10.072 1.00 95.38 163 ALA A O 1
ATOM 1267 N N . TYR A 1 164 ? -9.685 10.023 11.942 1.00 94.81 164 TYR A N 1
ATOM 1268 C CA . TYR A 1 164 ? -8.681 8.963 12.090 1.00 94.81 164 TYR A CA 1
ATOM 1269 C C . TYR A 1 164 ? -8.659 7.969 10.922 1.00 94.81 164 TYR A C 1
ATOM 1271 O O . TYR A 1 164 ? -7.601 7.426 10.603 1.00 94.81 164 TYR A O 1
ATOM 1279 N N . LYS A 1 165 ? -9.804 7.710 10.277 1.00 93.88 165 LYS A N 1
ATOM 1280 C CA . LYS A 1 165 ? -9.885 6.770 9.145 1.00 93.88 165 LYS A CA 1
ATOM 1281 C C . LYS A 1 165 ? -9.158 7.333 7.928 1.00 93.88 165 LYS A C 1
ATOM 1283 O O . LYS A 1 165 ? -8.385 6.624 7.286 1.00 93.88 165 LYS A O 1
ATOM 1288 N N . GLU A 1 166 ? -9.376 8.611 7.665 1.00 96.50 166 GLU A N 1
ATOM 1289 C CA . GLU A 1 166 ? -8.778 9.395 6.598 1.00 96.50 166 GLU A CA 1
ATOM 1290 C C . GLU A 1 166 ? -7.270 9.545 6.831 1.00 96.50 166 GLU A C 1
ATOM 1292 O O . GLU A 1 166 ? -6.481 9.253 5.931 1.00 96.50 166 GLU A O 1
ATOM 1297 N N . ALA A 1 167 ? -6.857 9.863 8.064 1.00 97.88 167 ALA A N 1
ATOM 1298 C CA . ALA A 1 167 ? -5.447 9.919 8.451 1.00 97.88 167 ALA A CA 1
ATOM 1299 C C . ALA A 1 167 ? -4.731 8.575 8.225 1.00 97.88 167 ALA A C 1
ATOM 1301 O O . ALA A 1 167 ? -3.677 8.523 7.588 1.00 97.88 167 ALA A O 1
ATOM 1302 N N . LEU A 1 168 ? -5.318 7.459 8.686 1.00 96.75 168 LEU A N 1
ATOM 1303 C CA . LEU A 1 168 ? -4.766 6.116 8.457 1.00 96.75 168 LEU A CA 1
ATOM 1304 C C . LEU A 1 168 ? -4.647 5.789 6.965 1.00 96.75 168 LEU A C 1
ATOM 1306 O O . LEU A 1 168 ? -3.654 5.189 6.554 1.00 96.75 168 LEU A O 1
ATOM 1310 N N . ALA A 1 169 ? -5.652 6.145 6.163 1.00 97.38 169 ALA A N 1
ATOM 1311 C CA . ALA A 1 169 ? -5.640 5.902 4.725 1.00 97.38 169 ALA A CA 1
ATOM 1312 C C . ALA A 1 169 ? -4.531 6.700 4.023 1.00 97.38 169 ALA A C 1
ATOM 1314 O O . ALA A 1 169 ? -3.813 6.142 3.194 1.00 97.38 169 ALA A O 1
ATOM 1315 N N . ALA A 1 170 ? -4.353 7.973 4.377 1.00 98.25 170 ALA A N 1
ATOM 1316 C CA . ALA A 1 170 ? -3.329 8.834 3.794 1.00 98.25 170 ALA A CA 1
ATOM 1317 C C . ALA A 1 170 ? -1.902 8.375 4.153 1.00 98.25 170 ALA A C 1
ATOM 1319 O O . ALA A 1 170 ? -1.078 8.206 3.252 1.00 98.25 170 ALA A O 1
ATOM 1320 N N . TYR A 1 171 ? -1.625 8.046 5.423 1.00 98.38 171 TYR A N 1
ATOM 1321 C CA . TYR A 1 171 ? -0.322 7.479 5.804 1.00 98.38 171 TYR A CA 1
ATOM 1322 C C . TYR A 1 171 ? -0.034 6.136 5.117 1.00 98.38 171 TYR A C 1
ATOM 1324 O O . TYR A 1 171 ? 1.103 5.881 4.730 1.00 98.38 171 TYR A O 1
ATOM 1332 N N . ARG A 1 172 ? -1.043 5.268 4.944 1.00 98.06 172 ARG A N 1
ATOM 1333 C CA . ARG A 1 172 ? -0.876 3.993 4.221 1.00 98.06 172 ARG A CA 1
ATOM 1334 C C . ARG A 1 172 ? -0.513 4.212 2.757 1.00 98.06 172 ARG A C 1
ATOM 1336 O O . ARG A 1 172 ? 0.429 3.589 2.290 1.00 98.06 172 ARG A O 1
ATOM 1343 N N . LYS A 1 173 ? -1.186 5.138 2.070 1.00 97.31 173 LYS A N 1
ATOM 1344 C CA . LYS A 1 173 ? -0.844 5.506 0.687 1.00 97.31 173 LYS A CA 1
ATOM 1345 C C . LYS A 1 173 ? 0.581 6.054 0.569 1.00 97.31 173 LYS A C 1
ATOM 1347 O O . LYS A 1 173 ? 1.272 5.746 -0.392 1.00 97.31 173 LYS A O 1
ATOM 1352 N N . ALA A 1 174 ? 1.049 6.831 1.549 1.00 97.81 174 ALA A N 1
ATOM 1353 C CA . ALA A 1 174 ? 2.448 7.264 1.581 1.00 97.81 174 ALA A CA 1
ATOM 1354 C C . ALA A 1 174 ? 3.418 6.072 1.715 1.00 97.81 174 ALA A C 1
ATOM 1356 O O . ALA A 1 174 ? 4.444 6.051 1.043 1.00 97.81 174 ALA A O 1
ATOM 1357 N 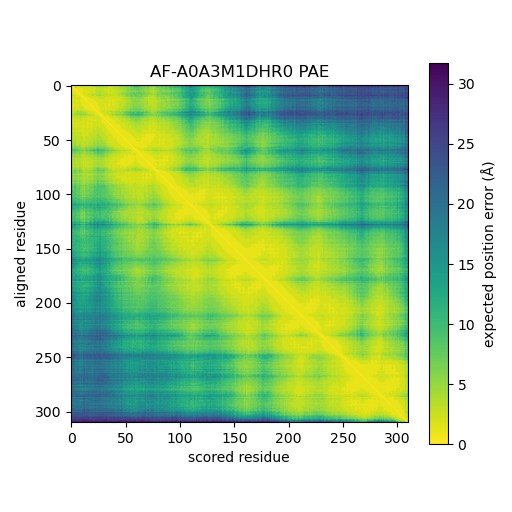N . LEU A 1 175 ? 3.076 5.058 2.519 1.00 96.88 175 LEU A N 1
ATOM 1358 C CA . LEU A 1 175 ? 3.875 3.831 2.657 1.00 96.88 175 LEU A CA 1
ATOM 1359 C C . LEU A 1 175 ? 3.821 2.911 1.432 1.00 96.88 175 LEU A C 1
ATOM 1361 O O . LEU A 1 175 ? 4.770 2.175 1.196 1.00 96.88 175 LEU A O 1
ATOM 1365 N N . GLU A 1 176 ? 2.748 2.950 0.642 1.00 96.12 176 GLU A N 1
ATOM 1366 C CA . GLU A 1 176 ? 2.696 2.249 -0.649 1.00 96.12 176 GLU A CA 1
ATOM 1367 C C . GLU A 1 176 ? 3.734 2.811 -1.634 1.00 96.12 176 GLU A C 1
ATOM 1369 O O . GLU A 1 176 ? 4.298 2.057 -2.423 1.00 96.12 176 GLU A O 1
ATOM 1374 N N . LEU A 1 177 ? 4.015 4.118 -1.566 1.00 94.94 177 LEU A N 1
ATOM 1375 C CA . LEU A 1 177 ? 5.036 4.782 -2.386 1.00 94.94 177 LEU A CA 1
ATOM 1376 C C . LEU A 1 177 ? 6.444 4.680 -1.779 1.00 94.94 177 LEU A C 1
ATOM 1378 O O . LEU A 1 177 ? 7.422 4.575 -2.514 1.00 94.94 177 LEU A O 1
ATOM 1382 N N . ALA A 1 178 ? 6.551 4.715 -0.449 1.00 95.44 178 ALA A N 1
ATOM 1383 C CA . ALA A 1 178 ? 7.809 4.609 0.283 1.00 95.44 178 ALA A CA 1
ATOM 1384 C C . ALA A 1 178 ? 7.627 3.773 1.568 1.00 95.44 178 ALA A C 1
ATOM 1386 O O . ALA A 1 178 ? 7.342 4.340 2.629 1.00 95.44 178 ALA A O 1
ATOM 1387 N N . PRO A 1 179 ? 7.820 2.440 1.501 1.00 96.00 179 PRO A N 1
ATOM 1388 C CA . PRO A 1 179 ? 7.588 1.526 2.630 1.00 96.00 179 PRO A CA 1
ATOM 1389 C C . PRO A 1 179 ? 8.387 1.862 3.897 1.00 96.00 179 PRO A C 1
ATOM 1391 O O . PRO A 1 179 ? 7.906 1.673 5.018 1.00 96.00 179 PRO A O 1
ATOM 1394 N N . ASP A 1 180 ? 9.578 2.431 3.719 1.00 95.56 180 ASP A N 1
ATOM 1395 C CA . ASP A 1 180 ? 10.494 2.785 4.805 1.00 95.56 180 ASP A CA 1
ATOM 1396 C C . ASP A 1 180 ? 10.366 4.248 5.254 1.00 95.56 180 ASP A C 1
ATOM 1398 O O . ASP A 1 180 ? 11.197 4.736 6.017 1.00 95.56 180 ASP A O 1
ATOM 1402 N N . ASN A 1 181 ? 9.330 4.978 4.812 1.00 97.50 181 ASN A N 1
ATOM 1403 C CA . ASN A 1 181 ? 9.165 6.383 5.181 1.00 97.50 181 ASN A CA 1
ATOM 1404 C C . ASN A 1 181 ? 8.921 6.539 6.702 1.00 97.50 181 ASN A C 1
ATOM 1406 O O . ASN A 1 181 ? 7.853 6.158 7.203 1.00 97.50 181 ASN A O 1
ATOM 1410 N N . PRO A 1 182 ? 9.852 7.156 7.457 1.00 97.06 182 PRO A N 1
ATOM 1411 C CA . PRO A 1 182 ? 9.776 7.178 8.916 1.00 97.06 182 PRO A CA 1
ATOM 1412 C C . PRO A 1 182 ? 8.613 8.035 9.431 1.00 97.06 182 PRO A C 1
ATOM 1414 O O . PRO A 1 182 ? 7.957 7.654 10.406 1.00 97.06 182 PRO A O 1
ATOM 1417 N N . ARG A 1 183 ? 8.303 9.153 8.755 1.00 97.38 183 ARG A N 1
ATOM 1418 C CA . ARG A 1 183 ? 7.195 10.054 9.117 1.00 97.38 183 ARG A CA 1
ATOM 1419 C C . ARG A 1 183 ? 5.850 9.341 8.970 1.00 97.38 183 ARG A C 1
ATOM 1421 O O . ARG A 1 183 ? 5.027 9.410 9.882 1.00 97.38 183 ARG A O 1
ATOM 1428 N N . ALA A 1 184 ? 5.655 8.579 7.893 1.00 97.94 184 ALA A N 1
ATOM 1429 C CA . ALA A 1 184 ? 4.443 7.791 7.676 1.00 97.94 184 ALA A CA 1
ATOM 1430 C C . ALA A 1 184 ? 4.260 6.686 8.734 1.00 97.94 184 ALA A C 1
ATOM 1432 O O . ALA A 1 184 ? 3.178 6.535 9.313 1.00 97.94 184 ALA A O 1
ATOM 1433 N N . GLN A 1 185 ? 5.326 5.934 9.039 1.00 98.06 185 GLN A N 1
ATOM 1434 C CA . GLN A 1 185 ? 5.287 4.878 10.057 1.00 98.06 185 GLN A CA 1
ATOM 1435 C C . GLN A 1 185 ? 5.007 5.440 11.460 1.00 98.06 185 GLN A C 1
ATOM 1437 O O . GLN A 1 185 ? 4.208 4.874 12.214 1.00 98.06 185 GLN A O 1
ATOM 1442 N N . GLN A 1 186 ? 5.643 6.561 11.818 1.00 97.94 186 GLN A N 1
ATOM 1443 C CA . GLN A 1 186 ? 5.388 7.260 13.077 1.00 97.94 186 GLN A CA 1
ATOM 1444 C C . GLN A 1 186 ? 3.949 7.781 13.149 1.00 97.94 186 GLN A C 1
ATOM 1446 O O . GLN A 1 186 ? 3.294 7.600 14.177 1.00 97.94 186 GLN A O 1
ATOM 1451 N N . GLY A 1 187 ? 3.442 8.352 12.056 1.00 97.44 187 GLY A N 1
ATOM 1452 C CA . GLY A 1 187 ? 2.057 8.795 11.923 1.00 97.44 187 GLY A CA 1
ATOM 1453 C C . GLY A 1 187 ? 1.054 7.679 12.213 1.00 97.44 187 GLY A C 1
ATOM 1454 O O . GLY A 1 187 ? 0.192 7.830 13.077 1.00 97.44 187 GLY A O 1
ATOM 1455 N N . LEU A 1 188 ? 1.221 6.501 11.598 1.00 97.44 188 LEU A N 1
ATOM 1456 C CA . LEU A 1 188 ? 0.362 5.342 11.876 1.00 97.44 188 LEU A CA 1
ATOM 1457 C C . LEU A 1 188 ? 0.392 4.908 13.345 1.00 97.44 188 LEU A C 1
ATOM 1459 O O . LEU A 1 188 ? -0.658 4.586 13.906 1.00 97.44 188 LEU A O 1
ATOM 1463 N N . ARG A 1 189 ? 1.577 4.882 13.971 1.00 97.69 189 ARG A N 1
ATOM 1464 C CA . ARG A 1 189 ? 1.696 4.561 15.403 1.00 97.69 189 ARG A CA 1
ATOM 1465 C C . ARG A 1 189 ? 0.945 5.581 16.253 1.00 97.69 189 ARG A C 1
ATOM 1467 O O . ARG A 1 189 ? 0.162 5.179 17.112 1.00 97.69 189 ARG A O 1
ATOM 1474 N N . ARG A 1 190 ? 1.116 6.872 15.959 1.00 97.31 190 ARG A N 1
ATOM 1475 C CA . ARG A 1 190 ? 0.431 7.969 16.650 1.00 97.31 190 ARG A CA 1
ATOM 1476 C C . ARG A 1 190 ? -1.086 7.847 16.530 1.00 97.31 190 ARG A C 1
ATOM 1478 O O . ARG A 1 190 ? -1.764 7.884 17.549 1.00 97.31 190 ARG A O 1
ATOM 1485 N N . VAL A 1 191 ? -1.619 7.616 15.327 1.00 96.94 191 VAL A N 1
ATOM 1486 C CA . VAL A 1 191 ? -3.070 7.449 15.134 1.00 96.94 191 VAL A CA 1
ATOM 1487 C C . VAL A 1 191 ? -3.598 6.264 15.945 1.00 96.94 191 VAL A C 1
ATOM 1489 O O . VAL A 1 191 ? -4.596 6.404 16.646 1.00 96.94 191 VAL A O 1
ATOM 1492 N N . ARG A 1 192 ? -2.924 5.106 15.897 1.00 95.25 192 ARG A N 1
ATOM 1493 C CA . ARG A 1 192 ? -3.334 3.916 16.666 1.00 95.25 192 ARG A CA 1
ATOM 1494 C C . ARG A 1 192 ? -3.360 4.188 18.168 1.00 95.25 192 ARG A C 1
ATOM 1496 O O . ARG A 1 192 ? -4.313 3.793 18.835 1.00 95.25 192 ARG A O 1
ATOM 1503 N N . GLN A 1 193 ? -2.340 4.871 18.681 1.00 96.12 193 GLN A N 1
ATOM 1504 C CA . GLN A 1 193 ? -2.266 5.246 20.088 1.00 96.12 193 GLN A CA 1
ATOM 1505 C C . GLN A 1 193 ? -3.411 6.194 20.468 1.00 96.12 193 GLN A C 1
ATOM 1507 O O . GLN A 1 193 ? -4.162 5.890 21.391 1.00 96.12 193 GLN A O 1
ATOM 1512 N N . THR A 1 194 ? -3.613 7.276 19.711 1.00 95.94 194 THR A N 1
ATOM 1513 C CA . THR A 1 194 ? -4.686 8.247 19.969 1.00 95.94 194 THR A CA 1
ATOM 1514 C C . THR A 1 194 ? -6.073 7.604 19.911 1.00 95.94 194 THR A C 1
ATOM 1516 O O . THR A 1 194 ? -6.907 7.861 20.777 1.00 95.94 194 THR A O 1
ATOM 1519 N N . VAL A 1 195 ? -6.326 6.729 18.931 1.00 95.38 195 VAL A N 1
ATOM 1520 C CA . VAL A 1 195 ? -7.588 5.978 18.826 1.00 95.38 195 VAL A CA 1
ATOM 1521 C C . VAL A 1 195 ? -7.792 5.081 20.048 1.00 95.38 195 VAL A C 1
ATOM 1523 O O . VAL A 1 195 ? -8.880 5.072 20.620 1.00 95.38 195 VAL A O 1
ATOM 1526 N N . SER A 1 196 ? -6.751 4.364 20.480 1.00 94.81 196 SER A N 1
ATOM 1527 C CA . SER A 1 196 ? -6.807 3.496 21.661 1.00 94.81 196 SER A CA 1
ATOM 1528 C C . SER A 1 196 ? -7.092 4.284 22.945 1.00 94.81 196 SER A C 1
ATOM 1530 O O . SER A 1 196 ? -7.962 3.898 23.726 1.00 94.81 196 SER A O 1
ATOM 1532 N N . GLU A 1 197 ? -6.395 5.400 23.160 1.00 95.69 197 GLU A N 1
ATOM 1533 C CA . GLU A 1 197 ? -6.591 6.281 24.318 1.00 95.69 197 GLU A CA 1
ATOM 1534 C C . GLU A 1 197 ? -8.003 6.876 24.333 1.00 95.69 197 GLU A C 1
ATOM 1536 O O . GLU A 1 197 ? -8.711 6.787 25.337 1.00 95.69 197 GLU A O 1
ATOM 1541 N N . ARG A 1 198 ? -8.465 7.406 23.194 1.00 95.44 198 ARG A N 1
ATOM 1542 C CA . ARG A 1 198 ? -9.809 7.979 23.075 1.00 95.44 198 ARG A CA 1
ATOM 1543 C C . ARG A 1 198 ? -10.894 6.930 23.305 1.00 95.44 198 ARG A C 1
ATOM 1545 O O . ARG A 1 198 ? -11.879 7.216 23.986 1.00 95.44 198 ARG A O 1
ATOM 1552 N N . LEU A 1 199 ? -10.709 5.720 22.777 1.00 96.12 199 LEU A N 1
ATOM 1553 C CA . LEU A 1 199 ? -11.620 4.603 23.003 1.00 96.12 199 LEU A CA 1
ATOM 1554 C C . LEU A 1 199 ? -11.693 4.246 24.493 1.00 96.12 199 LEU A C 1
ATOM 1556 O O . LEU A 1 199 ? -12.790 4.121 25.031 1.00 96.12 199 LEU A O 1
ATOM 1560 N N . GLN A 1 200 ? -10.551 4.137 25.176 1.00 96.69 200 GLN A N 1
ATOM 1561 C CA . GLN A 1 200 ? -10.499 3.900 26.624 1.00 96.69 200 GLN A CA 1
ATOM 1562 C C . GLN A 1 200 ? -11.262 4.982 27.402 1.00 96.69 200 GLN A C 1
ATOM 1564 O O . GLN A 1 200 ? -12.094 4.652 28.249 1.00 96.69 200 GLN A O 1
ATOM 1569 N N . THR A 1 201 ? -11.053 6.262 27.072 1.00 97.62 201 THR A N 1
ATOM 1570 C CA . THR A 1 201 ? -11.781 7.378 27.696 1.00 97.62 201 THR A CA 1
ATOM 1571 C C . THR A 1 201 ? -13.291 7.263 27.491 1.00 97.62 201 THR A C 1
ATOM 1573 O O . THR A 1 201 ? -14.042 7.360 28.460 1.00 97.62 201 THR A O 1
ATOM 1576 N N . LEU A 1 202 ? -13.748 7.021 26.259 1.00 97.75 202 LEU A N 1
ATOM 1577 C CA . LEU A 1 202 ? -15.178 6.899 25.953 1.00 97.75 202 LEU A CA 1
ATOM 1578 C C . LEU A 1 202 ? -15.820 5.717 26.684 1.00 97.75 202 LEU A C 1
ATOM 1580 O O . LEU A 1 202 ? -16.930 5.839 27.202 1.00 97.75 202 LEU A O 1
ATOM 1584 N N . LEU A 1 203 ? -15.124 4.581 26.773 1.00 96.88 203 LEU A N 1
ATOM 1585 C CA . LEU A 1 203 ? -15.618 3.411 27.500 1.00 96.88 203 LEU A CA 1
ATOM 1586 C C . LEU A 1 203 ? -15.680 3.663 29.013 1.00 96.88 203 LEU A C 1
ATOM 1588 O O . LEU A 1 203 ? -16.648 3.246 29.643 1.00 96.88 203 LEU A O 1
ATOM 1592 N N . GLY A 1 204 ? -14.710 4.384 29.583 1.00 96.62 204 GLY A N 1
ATOM 1593 C CA . GLY A 1 204 ? -14.749 4.801 30.988 1.00 96.62 204 GLY A CA 1
ATOM 1594 C C . GLY A 1 204 ? -15.895 5.772 31.285 1.00 96.62 204 GLY A C 1
ATOM 1595 O O . GLY A 1 204 ? -16.626 5.588 32.254 1.00 96.62 204 GLY A O 1
ATOM 1596 N N . GLN A 1 205 ? -16.116 6.758 30.411 1.00 97.81 205 GLN A N 1
ATOM 1597 C CA . GLN A 1 205 ? -17.262 7.671 30.508 1.00 97.81 205 GLN A CA 1
ATOM 1598 C C . GLN A 1 205 ? -18.596 6.937 30.343 1.00 97.81 205 GLN A C 1
ATOM 1600 O O . GLN A 1 205 ? -19.576 7.290 30.992 1.00 97.81 205 GLN A O 1
ATOM 1605 N N . THR A 1 206 ? -18.636 5.909 29.490 1.00 97.62 206 THR A N 1
ATOM 1606 C CA . THR A 1 206 ? -19.814 5.049 29.330 1.00 97.62 206 THR A CA 1
ATOM 1607 C C . THR A 1 206 ? -20.098 4.297 30.624 1.00 97.62 206 THR A C 1
ATOM 1609 O O . THR A 1 206 ? -21.243 4.260 31.059 1.00 97.62 206 THR A O 1
ATOM 1612 N N . ASP A 1 207 ? -19.073 3.712 31.251 1.00 95.06 207 ASP A N 1
ATOM 1613 C CA . ASP A 1 207 ? -19.234 2.981 32.510 1.00 95.06 207 ASP A CA 1
ATOM 1614 C C . ASP A 1 207 ? -19.783 3.895 33.618 1.00 95.06 207 ASP A C 1
ATOM 1616 O O . ASP A 1 207 ? -20.737 3.502 34.286 1.00 95.06 207 ASP A O 1
ATOM 1620 N N . ALA A 1 208 ? -19.262 5.123 33.738 1.00 95.12 208 ALA A N 1
ATOM 1621 C CA . ALA A 1 208 ? -19.773 6.127 34.675 1.00 95.12 208 ALA A CA 1
ATOM 1622 C C . ALA A 1 208 ? -21.231 6.519 34.370 1.00 95.12 208 ALA A C 1
ATOM 1624 O O . ALA A 1 208 ? -22.076 6.498 35.256 1.00 95.12 208 ALA A O 1
ATOM 1625 N N . ALA A 1 209 ? -21.567 6.782 33.101 1.00 96.06 209 ALA A N 1
ATOM 1626 C CA . ALA A 1 209 ? -22.938 7.107 32.707 1.00 96.06 209 ALA A CA 1
ATOM 1627 C C . ALA A 1 209 ? -23.929 5.964 32.999 1.00 96.06 209 ALA A C 1
ATOM 1629 O O . ALA A 1 209 ? -25.077 6.224 33.346 1.00 96.06 209 ALA A O 1
ATOM 1630 N N . LEU A 1 210 ? -23.506 4.701 32.872 1.00 94.12 210 LEU A N 1
ATOM 1631 C CA . LEU A 1 210 ? -24.330 3.541 33.229 1.00 94.12 210 LEU A CA 1
ATOM 1632 C C . LEU A 1 210 ? -24.540 3.424 34.744 1.00 94.12 210 LEU A C 1
ATOM 1634 O O . LEU A 1 210 ? -25.634 3.062 35.169 1.00 94.12 210 LEU A O 1
ATOM 1638 N N . GLU A 1 211 ? -23.506 3.709 35.539 1.00 90.69 211 GLU A N 1
ATOM 1639 C CA . GLU A 1 211 ? -23.572 3.713 37.008 1.00 90.69 211 GLU A CA 1
ATOM 1640 C C . GLU A 1 211 ? -24.460 4.850 37.539 1.00 90.69 211 GLU A C 1
ATOM 1642 O O . GLU A 1 211 ? -25.211 4.628 38.484 1.00 90.69 211 GLU A O 1
ATOM 1647 N N . ASP A 1 212 ? -24.470 6.005 36.869 1.00 91.62 212 ASP A N 1
ATOM 1648 C CA . ASP A 1 212 ? -25.327 7.157 37.193 1.00 91.62 212 ASP A CA 1
ATOM 1649 C C . ASP A 1 212 ? -26.755 7.048 36.611 1.00 91.62 212 ASP A C 1
ATOM 1651 O O . ASP A 1 212 ? -27.552 7.980 36.724 1.00 91.62 212 ASP A O 1
ATOM 1655 N N . GLY A 1 213 ? -27.089 5.954 35.913 1.00 91.38 213 GLY A N 1
ATOM 1656 C CA . GLY A 1 213 ? -28.408 5.767 35.289 1.00 91.38 213 GLY A CA 1
ATOM 1657 C C . GLY A 1 213 ? -28.670 6.655 34.061 1.00 91.38 213 GLY A C 1
ATOM 1658 O O . GLY A 1 213 ? -29.792 6.731 33.561 1.00 91.38 213 GLY A O 1
ATOM 1659 N N . GLN A 1 214 ? -27.643 7.321 33.530 1.00 95.06 214 GLN A N 1
ATOM 1660 C CA . GLN A 1 214 ? -27.712 8.217 32.373 1.00 95.06 214 GLN A CA 1
ATOM 1661 C C . GLN A 1 214 ? -27.650 7.436 31.045 1.00 95.06 214 GLN A C 1
ATOM 1663 O O . GLN A 1 214 ? -26.727 7.601 30.241 1.00 95.06 214 GLN A O 1
ATOM 1668 N N . TYR A 1 215 ? -28.639 6.580 30.781 1.00 94.19 215 TYR A N 1
ATOM 1669 C CA . TYR A 1 215 ? -28.627 5.654 29.635 1.00 94.19 215 TYR A CA 1
ATOM 1670 C C . TYR A 1 215 ? -28.576 6.341 28.266 1.00 94.19 215 TYR A C 1
ATOM 1672 O O . TYR A 1 215 ? -27.816 5.910 27.398 1.00 94.19 215 TYR A O 1
ATOM 1680 N N . GLY A 1 216 ? -29.273 7.470 28.091 1.00 95.12 216 GLY A N 1
ATOM 1681 C CA . GLY A 1 216 ? -29.183 8.261 26.856 1.00 95.12 216 GLY A CA 1
ATOM 1682 C C . GLY A 1 216 ? -27.759 8.762 26.579 1.00 95.12 216 GLY A C 1
ATOM 1683 O O . GLY A 1 216 ? -27.264 8.665 25.457 1.00 95.12 216 GLY A O 1
ATOM 1684 N N . ARG A 1 217 ? -27.043 9.206 27.622 1.00 97.12 217 ARG A N 1
ATOM 1685 C CA . ARG A 1 217 ? -25.631 9.604 27.511 1.00 97.12 217 ARG A CA 1
ATOM 1686 C C . ARG A 1 217 ? -24.735 8.406 27.201 1.00 97.12 217 ARG A C 1
ATOM 1688 O O . ARG A 1 217 ? -23.843 8.519 26.362 1.00 97.12 217 ARG A O 1
ATOM 1695 N N . ALA A 1 218 ? -24.970 7.264 27.849 1.00 96.94 218 ALA A N 1
ATOM 1696 C CA . ALA A 1 218 ? -24.231 6.032 27.577 1.00 96.94 218 ALA A CA 1
ATOM 1697 C C . ALA A 1 218 ? -24.390 5.582 26.111 1.00 96.94 218 ALA A C 1
ATOM 1699 O O . ALA A 1 218 ? -23.412 5.158 25.493 1.00 96.94 218 ALA A O 1
ATOM 1700 N N . HIS A 1 219 ? -25.584 5.732 25.531 1.00 97.25 219 HIS A N 1
ATOM 1701 C CA . HIS A 1 219 ? -25.841 5.417 24.126 1.00 97.25 219 HIS A CA 1
ATOM 1702 C C . HIS A 1 219 ? -25.005 6.291 23.174 1.00 97.25 219 HIS A C 1
ATOM 1704 O O . HIS A 1 219 ? -24.324 5.769 22.287 1.00 97.25 219 HIS A O 1
ATOM 1710 N N . GLU A 1 220 ? -24.982 7.609 23.391 1.00 97.75 220 GLU A N 1
ATOM 1711 C CA . GLU A 1 220 ? -24.185 8.531 22.569 1.00 97.75 220 GLU A CA 1
ATOM 1712 C C . GLU A 1 220 ? -22.676 8.276 22.685 1.00 97.75 220 GLU A C 1
ATOM 1714 O O . GLU A 1 220 ? -21.962 8.277 21.679 1.00 97.75 220 GLU A O 1
ATOM 1719 N N . LEU A 1 221 ? -22.179 7.980 23.889 1.00 98.12 221 LEU A N 1
ATOM 1720 C CA . LEU A 1 221 ? -20.771 7.631 24.101 1.00 98.12 221 LEU A CA 1
ATOM 1721 C C . LEU A 1 221 ? -20.386 6.327 23.388 1.00 98.12 221 LEU A C 1
ATOM 1723 O O . LEU A 1 221 ? -19.334 6.260 22.748 1.00 98.12 221 LEU A O 1
ATOM 1727 N N . LEU A 1 222 ? -21.247 5.306 23.437 1.00 97.06 222 LEU A N 1
ATOM 1728 C CA . LEU A 1 222 ? -21.032 4.048 22.719 1.00 97.06 222 LEU A CA 1
ATOM 1729 C C . LEU A 1 222 ? -21.065 4.236 21.201 1.00 97.06 222 LEU A C 1
ATOM 1731 O O . LEU A 1 222 ? -20.261 3.623 20.498 1.00 97.06 222 LEU A O 1
ATOM 1735 N N . LYS A 1 223 ? -21.945 5.103 20.691 1.00 96.38 223 LYS A N 1
ATOM 1736 C CA . LYS A 1 223 ? -21.996 5.455 19.268 1.00 96.38 223 LYS A CA 1
ATOM 1737 C C . LYS A 1 223 ? -20.692 6.111 18.814 1.00 96.38 223 LYS A C 1
ATOM 1739 O O . LYS A 1 223 ? -20.160 5.732 17.774 1.00 96.38 223 LYS A O 1
ATOM 1744 N N . GLN A 1 224 ? -20.141 7.031 19.609 1.00 95.00 224 GLN A N 1
ATOM 1745 C CA . GLN A 1 224 ? -18.827 7.630 19.345 1.00 95.00 224 GLN A CA 1
ATOM 1746 C C . GLN A 1 224 ? -17.702 6.591 19.412 1.00 95.00 224 GLN A C 1
ATOM 1748 O O . GLN A 1 224 ? -16.854 6.539 18.529 1.00 95.00 224 GLN A O 1
ATOM 1753 N N . ALA A 1 225 ? -17.699 5.712 20.413 1.00 95.75 225 ALA A N 1
ATOM 1754 C CA . ALA A 1 225 ? -16.687 4.663 20.529 1.00 95.75 225 ALA A CA 1
ATOM 1755 C C . ALA A 1 225 ? -16.731 3.676 19.343 1.00 95.75 225 ALA A C 1
ATOM 1757 O O . ALA A 1 225 ? -15.689 3.210 18.878 1.00 95.75 225 ALA A O 1
ATOM 1758 N N . GLN A 1 226 ? -17.922 3.412 18.799 1.00 94.56 226 GLN A N 1
ATOM 1759 C CA . GLN A 1 226 ? -18.109 2.573 17.617 1.00 94.56 226 GLN A CA 1
ATOM 1760 C C . GLN A 1 226 ? -17.500 3.183 16.345 1.00 94.56 226 GLN A C 1
ATOM 1762 O O . GLN A 1 226 ? -17.084 2.429 15.466 1.00 94.56 226 GLN A O 1
ATOM 1767 N N . THR A 1 227 ? -17.425 4.513 16.208 1.00 92.56 227 THR A N 1
ATOM 1768 C CA . THR A 1 227 ? -16.795 5.124 15.020 1.00 92.56 227 THR A CA 1
ATOM 1769 C C . THR A 1 227 ? -15.280 4.913 14.997 1.00 92.56 227 THR A C 1
ATOM 1771 O O . THR A 1 227 ? -14.703 4.840 13.908 1.00 92.56 227 THR A O 1
ATOM 1774 N N . LEU A 1 228 ? -14.670 4.771 16.179 1.00 92.75 228 LEU A N 1
ATOM 1775 C CA . LEU A 1 228 ? -13.240 4.544 16.382 1.00 92.75 228 LEU A CA 1
ATOM 1776 C C . LEU A 1 228 ? -12.846 3.082 16.161 1.00 92.75 228 LEU A C 1
ATOM 1778 O O . LEU A 1 228 ? -11.935 2.805 15.383 1.00 92.75 228 LEU A O 1
ATOM 1782 N N . ASP A 1 229 ? -13.539 2.157 16.827 1.00 90.69 229 ASP A N 1
ATOM 1783 C CA . ASP A 1 229 ? -13.311 0.716 16.695 1.00 90.69 229 ASP A CA 1
ATOM 1784 C C . ASP A 1 229 ? -14.636 -0.064 16.805 1.00 90.69 229 ASP A C 1
ATOM 1786 O O . ASP A 1 229 ? -15.075 -0.415 17.909 1.00 90.69 229 ASP A O 1
ATOM 1790 N N . PRO A 1 230 ? -15.276 -0.379 15.663 1.00 89.69 230 PRO A N 1
ATOM 1791 C CA . PRO A 1 230 ? -16.527 -1.132 15.636 1.00 89.69 230 PRO A CA 1
ATOM 1792 C C . PRO A 1 230 ? -16.423 -2.555 16.202 1.00 89.69 230 PRO A C 1
ATOM 1794 O O . PRO A 1 230 ? -17.441 -3.133 16.585 1.00 89.69 230 PRO A O 1
ATOM 1797 N N . TYR A 1 231 ? -15.220 -3.137 16.228 1.00 88.88 231 TYR A N 1
ATOM 1798 C CA . TYR A 1 231 ? -15.003 -4.550 16.552 1.00 88.88 231 TYR A CA 1
ATOM 1799 C C . TYR A 1 231 ? -14.475 -4.765 17.974 1.00 88.88 231 TYR A C 1
ATOM 1801 O O . TYR A 1 231 ? -14.234 -5.903 18.385 1.00 88.88 231 TYR A O 1
ATOM 1809 N N . SER A 1 232 ? -14.351 -3.693 18.760 1.00 92.25 232 SER A N 1
ATOM 1810 C CA . SER A 1 232 ? -13.895 -3.761 20.143 1.00 92.25 232 SER A CA 1
ATOM 1811 C C . SER A 1 232 ? -14.776 -4.687 20.993 1.00 92.25 232 SER A C 1
ATOM 1813 O O . SER A 1 232 ? -15.975 -4.466 21.201 1.00 92.25 232 SER A O 1
ATOM 1815 N N . SER A 1 233 ? -14.164 -5.720 21.579 1.00 93.56 233 SER A N 1
ATOM 1816 C CA . SER A 1 233 ? -14.850 -6.603 22.531 1.00 93.56 233 SER A CA 1
ATOM 1817 C C . SER A 1 233 ? -15.316 -5.845 23.782 1.00 93.56 233 SER A C 1
ATOM 1819 O O . SER A 1 233 ? -16.359 -6.164 24.360 1.00 93.56 233 SER A O 1
ATOM 1821 N N . ALA A 1 234 ? -14.573 -4.807 24.180 1.00 93.50 234 ALA A N 1
ATOM 1822 C CA . ALA A 1 234 ? -14.905 -3.946 25.305 1.00 93.50 234 ALA A CA 1
ATOM 1823 C C . ALA A 1 234 ? -16.170 -3.120 25.026 1.00 93.50 234 ALA A C 1
ATOM 1825 O O . ALA A 1 234 ? -17.034 -3.044 25.905 1.00 93.50 234 ALA A O 1
ATOM 1826 N N . LEU A 1 235 ? -16.309 -2.588 23.806 1.00 94.69 235 LEU A N 1
ATOM 1827 C CA . LEU A 1 235 ? -17.516 -1.910 23.323 1.00 94.69 235 LEU A CA 1
ATOM 1828 C C . LEU A 1 235 ? -18.728 -2.852 23.346 1.00 94.69 235 LEU A C 1
ATOM 1830 O O . LEU A 1 235 ? -19.767 -2.521 23.922 1.00 94.69 235 LEU A O 1
ATOM 1834 N N . LYS A 1 236 ? -18.581 -4.067 22.794 1.00 94.94 236 LYS A N 1
ATOM 1835 C CA . LYS A 1 236 ? -19.655 -5.077 22.755 1.00 94.94 236 LYS A CA 1
ATOM 1836 C C . LYS A 1 236 ? -20.195 -5.407 24.151 1.00 94.94 236 LYS A C 1
ATOM 1838 O O . LYS A 1 236 ? -21.412 -5.506 24.330 1.00 94.94 236 LYS A O 1
ATOM 1843 N N . LYS A 1 237 ? -19.308 -5.555 25.144 1.00 93.88 237 LYS A N 1
ATOM 1844 C CA . LYS A 1 237 ? -19.694 -5.824 26.542 1.00 93.88 237 LYS A CA 1
ATOM 1845 C C . LYS A 1 237 ? -20.559 -4.703 27.126 1.00 93.88 237 LYS A C 1
ATOM 1847 O O . LYS A 1 237 ? -21.610 -4.993 27.690 1.00 93.88 237 LYS A O 1
ATOM 1852 N N . ARG A 1 238 ? -20.167 -3.436 26.950 1.00 94.88 238 ARG A N 1
ATOM 1853 C CA . ARG A 1 238 ? -20.933 -2.283 27.462 1.00 94.88 238 ARG A CA 1
ATOM 1854 C C . ARG A 1 238 ? -22.267 -2.095 26.759 1.00 94.88 238 ARG A C 1
ATOM 1856 O O . ARG A 1 238 ? -23.262 -1.876 27.437 1.00 94.88 238 ARG A O 1
ATOM 1863 N N . ARG A 1 239 ? -22.319 -2.288 25.439 1.00 95.31 239 ARG A N 1
ATOM 1864 C CA . ARG A 1 239 ? -23.588 -2.265 24.699 1.00 95.31 239 ARG A CA 1
ATOM 1865 C C . ARG A 1 239 ? -24.563 -3.321 25.215 1.00 95.31 239 ARG A C 1
ATOM 1867 O O . ARG A 1 239 ? -25.727 -3.026 25.432 1.00 95.31 239 ARG A O 1
ATOM 1874 N N . THR A 1 240 ? -24.064 -4.529 25.481 1.00 94.94 240 THR A N 1
ATOM 1875 C CA . THR A 1 240 ? -24.880 -5.611 26.055 1.00 94.94 240 THR A CA 1
ATOM 1876 C C . THR A 1 240 ? -25.410 -5.242 27.443 1.00 94.94 240 THR A C 1
ATOM 1878 O O . THR A 1 240 ? -26.586 -5.462 27.716 1.00 94.94 240 THR A O 1
ATOM 1881 N N . ARG A 1 241 ? -24.568 -4.648 28.305 1.00 93.25 241 ARG A N 1
ATOM 1882 C CA . ARG A 1 241 ? -24.982 -4.167 29.634 1.00 93.25 241 ARG A CA 1
ATOM 1883 C C . ARG A 1 241 ? -26.060 -3.087 29.535 1.00 93.25 241 ARG A C 1
ATOM 1885 O O . ARG A 1 241 ? -27.065 -3.206 30.221 1.00 93.25 241 ARG A O 1
ATOM 1892 N N . LEU A 1 242 ? -25.880 -2.089 28.667 1.00 95.00 242 LEU A N 1
ATOM 1893 C CA . LEU A 1 242 ? -26.878 -1.040 28.436 1.00 95.00 242 LEU A CA 1
ATOM 1894 C C . LEU A 1 242 ? -28.228 -1.641 28.021 1.00 95.00 242 LEU A C 1
ATOM 1896 O O . LEU A 1 242 ? -29.230 -1.386 28.675 1.00 95.00 242 LEU A O 1
ATOM 1900 N N . THR A 1 243 ? -28.236 -2.527 27.021 1.00 95.19 243 THR A N 1
ATOM 1901 C CA . THR A 1 243 ? -29.465 -3.196 26.564 1.00 95.19 243 THR A CA 1
ATOM 1902 C C . THR A 1 243 ? -30.156 -3.987 27.677 1.00 95.19 243 THR A C 1
ATOM 1904 O O . THR A 1 243 ? -31.380 -4.069 27.709 1.00 95.19 243 THR A O 1
ATOM 1907 N N . LEU A 1 244 ? -29.391 -4.613 28.573 1.00 92.19 244 LEU A N 1
ATOM 1908 C CA . LEU A 1 244 ? -29.945 -5.371 29.693 1.00 92.19 244 LEU A CA 1
ATOM 1909 C C . LEU A 1 244 ? -30.581 -4.454 30.743 1.00 92.19 244 LEU A C 1
ATOM 1911 O O . LEU A 1 244 ? -31.684 -4.743 31.192 1.00 92.19 244 LEU A O 1
ATOM 1915 N N . LEU A 1 245 ? -29.918 -3.343 31.072 1.00 92.81 245 LEU A N 1
ATOM 1916 C CA . LEU A 1 245 ? -30.426 -2.321 31.991 1.00 92.81 245 LEU A CA 1
ATOM 1917 C C . LEU A 1 245 ? -31.704 -1.657 31.462 1.00 92.81 245 LEU A C 1
ATOM 1919 O O . LEU A 1 245 ? -32.680 -1.520 32.192 1.00 92.81 245 LEU A O 1
ATOM 1923 N N . GLU A 1 246 ? -31.741 -1.320 30.172 1.00 92.25 246 GLU A N 1
ATOM 1924 C CA . GLU A 1 246 ? -32.933 -0.751 29.533 1.00 92.25 246 GLU A CA 1
ATOM 1925 C C . GLU A 1 246 ? -34.112 -1.730 29.545 1.00 92.25 246 GLU A C 1
ATOM 1927 O O . GLU A 1 246 ? -35.246 -1.338 29.811 1.00 92.25 246 GLU A O 1
ATOM 1932 N N . LYS A 1 247 ? -33.852 -3.017 29.283 1.00 92.31 247 LYS A N 1
ATOM 1933 C CA . LYS A 1 247 ? -34.891 -4.056 29.290 1.00 92.31 247 LYS A CA 1
ATOM 1934 C C . LYS A 1 247 ? -35.420 -4.364 30.683 1.00 92.31 247 LYS A C 1
ATOM 1936 O O . LYS A 1 247 ? -36.600 -4.672 30.818 1.00 92.31 247 LYS A O 1
ATOM 1941 N N . SER A 1 248 ? -34.553 -4.363 31.690 1.00 90.25 248 SER A N 1
ATOM 1942 C CA . SER A 1 248 ? -34.945 -4.680 33.062 1.00 90.25 248 SER A CA 1
ATOM 1943 C C . SER A 1 248 ? -35.650 -3.511 33.748 1.00 90.25 248 SER A C 1
ATOM 1945 O O . SER A 1 248 ? -36.396 -3.734 34.699 1.00 90.25 248 SER A O 1
ATOM 1947 N N . GLY A 1 249 ? -35.431 -2.278 33.275 1.00 89.69 249 GLY A N 1
ATOM 1948 C CA . GLY A 1 249 ? -35.950 -1.065 33.908 1.00 89.69 249 GLY A CA 1
ATOM 1949 C C . GLY A 1 249 ? -35.318 -0.783 35.274 1.00 89.69 249 GLY A C 1
ATOM 1950 O O . GLY A 1 249 ? -35.822 0.064 36.011 1.00 89.69 249 GLY A O 1
ATOM 1951 N N . LEU A 1 250 ? -34.240 -1.499 35.613 1.00 89.94 250 LEU A N 1
ATOM 1952 C CA . LEU A 1 250 ? -33.506 -1.330 36.859 1.00 89.94 250 LEU A CA 1
ATOM 1953 C C . LEU A 1 250 ? -32.853 0.042 36.892 1.00 89.94 250 LEU A C 1
ATOM 1955 O O . LEU A 1 250 ? -32.258 0.466 35.903 1.00 89.94 250 LEU A O 1
ATOM 1959 N N . LYS A 1 251 ? -32.903 0.699 38.048 1.00 91.12 251 LYS A N 1
ATOM 1960 C CA . LYS A 1 251 ? -32.198 1.958 38.276 1.00 91.12 251 LYS A CA 1
ATOM 1961 C C . LYS A 1 251 ? -31.054 1.769 39.271 1.00 91.12 251 LYS A C 1
ATOM 1963 O O . LYS A 1 251 ? -31.109 0.843 40.084 1.00 91.12 251 LYS A O 1
ATOM 1968 N N . PRO A 1 252 ? -30.013 2.620 39.250 1.00 90.94 252 PRO A N 1
ATOM 1969 C CA . PRO A 1 252 ? -28.914 2.529 40.213 1.00 90.94 252 PRO A CA 1
ATOM 1970 C C . PRO A 1 252 ? -29.383 2.462 41.675 1.00 90.94 252 PRO A C 1
ATOM 1972 O O . PRO A 1 252 ? -28.809 1.723 42.479 1.00 90.94 252 PRO A O 1
ATOM 1975 N N . GLU A 1 253 ? -30.475 3.156 42.004 1.00 92.88 253 GLU A N 1
ATOM 1976 C CA . GLU A 1 253 ? -31.058 3.211 43.347 1.00 92.88 253 GLU A CA 1
ATOM 1977 C C . GLU A 1 253 ? -31.701 1.885 43.790 1.00 92.88 253 GLU A C 1
ATOM 1979 O O . GLU A 1 253 ? -31.894 1.666 44.986 1.00 92.88 253 GLU A O 1
ATOM 1984 N N . ASP A 1 254 ? -31.995 0.967 42.862 1.00 93.62 254 ASP A N 1
ATOM 1985 C CA . ASP A 1 254 ? -32.506 -0.364 43.194 1.00 93.62 254 ASP A CA 1
ATOM 1986 C C . ASP A 1 254 ? -31.428 -1.269 43.805 1.00 93.62 254 ASP A C 1
ATOM 1988 O O . ASP A 1 254 ? -31.754 -2.220 44.525 1.00 93.62 254 ASP A O 1
ATOM 1992 N N . ALA A 1 255 ? -30.141 -0.994 43.554 1.00 94.88 255 ALA A N 1
ATOM 1993 C CA . ALA A 1 255 ? -29.051 -1.895 43.928 1.00 94.88 255 ALA A CA 1
ATOM 1994 C C . ALA A 1 255 ? -28.993 -2.206 45.439 1.00 94.88 255 ALA A C 1
ATOM 1996 O O . ALA A 1 255 ? -28.905 -3.391 45.781 1.00 94.88 255 ALA A O 1
ATOM 1997 N N . PRO A 1 256 ? -29.088 -1.227 46.368 1.00 96.50 256 PRO A N 1
ATOM 1998 C CA . PRO A 1 256 ? -29.095 -1.519 47.801 1.00 96.50 256 PRO A CA 1
ATOM 1999 C C . PRO A 1 256 ? -30.279 -2.396 48.228 1.00 96.50 256 PRO A C 1
ATOM 2001 O O . PRO A 1 256 ? -30.091 -3.349 48.987 1.00 96.50 256 PRO A O 1
ATOM 2004 N N . ARG A 1 257 ? -31.485 -2.121 47.709 1.00 97.00 257 ARG A N 1
ATOM 2005 C CA . ARG A 1 257 ? -32.701 -2.888 48.026 1.00 97.00 257 ARG A CA 1
ATOM 2006 C C . ARG A 1 257 ? -32.582 -4.332 47.541 1.00 97.00 257 ARG A C 1
ATOM 2008 O O . ARG A 1 257 ? -32.758 -5.253 48.334 1.00 97.00 257 ARG A O 1
ATOM 2015 N N . LEU A 1 258 ? -32.223 -4.527 46.271 1.00 97.50 258 LEU A N 1
ATOM 2016 C CA . LEU A 1 258 ? -32.028 -5.853 45.672 1.00 97.50 258 LEU A CA 1
ATOM 2017 C C . LEU A 1 258 ? -30.947 -6.656 46.406 1.00 97.50 258 LEU A C 1
ATOM 2019 O O . LEU A 1 258 ? -31.077 -7.866 46.599 1.00 97.50 258 LEU A O 1
ATOM 2023 N N . TYR A 1 259 ? -29.877 -5.987 46.843 1.00 98.19 259 TYR A N 1
ATOM 2024 C CA . TYR A 1 259 ? -28.805 -6.627 47.596 1.00 98.19 259 TYR A CA 1
ATOM 2025 C C . TYR A 1 259 ? -29.283 -7.161 48.953 1.00 98.19 259 TYR A C 1
ATOM 2027 O O . TYR A 1 259 ? -28.979 -8.313 49.288 1.00 98.19 259 TYR A O 1
ATOM 2035 N N . LEU A 1 260 ? -30.035 -6.352 49.709 1.00 98.12 260 LEU A N 1
ATOM 2036 C CA . LEU A 1 260 ? -30.592 -6.737 51.010 1.00 98.12 260 LEU A CA 1
ATOM 2037 C C . LEU A 1 260 ? -31.651 -7.837 50.882 1.00 98.12 260 LEU A C 1
ATOM 2039 O O . LEU A 1 260 ? -31.622 -8.801 51.644 1.00 98.12 260 LEU A O 1
ATOM 2043 N N . GLU A 1 261 ? -32.528 -7.752 49.884 1.00 98.00 261 GLU A N 1
ATOM 2044 C CA . GLU A 1 261 ? -33.518 -8.797 49.599 1.00 98.00 261 GLU A CA 1
ATOM 2045 C C . GLU A 1 261 ? -32.838 -10.128 49.224 1.00 98.00 261 GLU A C 1
ATOM 2047 O O . GLU A 1 261 ? -33.235 -11.197 49.686 1.00 98.00 261 GLU A O 1
ATOM 2052 N N . GLY A 1 262 ? -31.727 -10.076 48.479 1.00 98.00 262 GLY A N 1
ATOM 2053 C CA . GLY A 1 262 ? -30.904 -11.256 48.213 1.00 98.00 262 GLY A CA 1
ATOM 2054 C C . GLY A 1 262 ? -30.308 -11.876 49.483 1.00 98.00 262 GLY A C 1
ATOM 2055 O O . GLY A 1 262 ? -30.231 -13.102 49.586 1.00 98.00 262 GLY A O 1
ATOM 2056 N N . ILE A 1 263 ? -29.922 -11.059 50.473 1.00 98.38 263 ILE A N 1
ATOM 2057 C CA . ILE A 1 263 ? -29.459 -11.553 51.782 1.00 98.38 263 ILE A CA 1
ATOM 2058 C C . ILE A 1 263 ? -30.590 -12.271 52.522 1.00 98.38 263 ILE A C 1
ATOM 2060 O O . ILE A 1 263 ? -30.366 -13.378 53.009 1.00 98.38 263 ILE A O 1
ATOM 2064 N N . ASP A 1 264 ? -31.791 -11.696 52.575 1.00 98.25 264 ASP A N 1
ATOM 2065 C CA . ASP A 1 264 ? -32.950 -12.323 53.225 1.00 98.25 264 ASP A CA 1
ATOM 2066 C C . ASP A 1 264 ? -33.342 -13.656 52.558 1.00 98.25 264 ASP A C 1
ATOM 2068 O O . ASP A 1 264 ? -33.547 -14.672 53.224 1.00 98.25 264 ASP A O 1
ATOM 2072 N N . LEU A 1 265 ? -33.350 -13.717 51.224 1.00 98.31 265 LEU A N 1
ATOM 2073 C CA . LEU A 1 265 ? -33.600 -14.974 50.513 1.00 98.31 265 LEU A CA 1
ATOM 2074 C C . LEU A 1 265 ? -32.521 -16.023 50.797 1.00 98.31 265 LEU A C 1
ATOM 2076 O O . LEU A 1 265 ? -32.827 -17.211 50.922 1.00 98.31 265 LEU A O 1
ATOM 2080 N N . TYR A 1 266 ? -31.264 -15.600 50.922 1.00 98.25 266 TYR A N 1
ATOM 2081 C CA . TYR A 1 266 ? -30.161 -16.491 51.262 1.00 98.25 266 TYR A CA 1
ATOM 2082 C C . TYR A 1 266 ? -30.299 -17.076 52.671 1.00 98.25 266 TYR A C 1
ATOM 2084 O O . TYR A 1 266 ? -30.095 -18.280 52.842 1.00 98.25 266 TYR A O 1
ATOM 2092 N N . THR A 1 267 ? -30.657 -16.265 53.674 1.00 97.25 267 THR A N 1
ATOM 2093 C CA . THR A 1 267 ? -30.846 -16.747 55.056 1.00 97.25 267 THR A CA 1
ATOM 2094 C C . THR A 1 267 ? -32.029 -17.707 55.165 1.00 97.25 267 THR A C 1
ATOM 2096 O O . THR A 1 267 ? -31.974 -18.651 55.948 1.00 97.25 267 THR A O 1
ATOM 2099 N N . ARG A 1 268 ? -33.044 -17.550 54.305 1.00 97.38 268 ARG A N 1
ATOM 2100 C CA . ARG A 1 268 ? -34.181 -18.478 54.159 1.00 97.38 268 ARG A CA 1
ATOM 2101 C C . ARG A 1 268 ? -33.878 -19.716 53.299 1.00 97.38 268 ARG A C 1
ATOM 2103 O O . ARG A 1 268 ? -34.795 -20.457 52.952 1.00 97.38 268 ARG A O 1
ATOM 2110 N N . GLY A 1 269 ? -32.624 -19.929 52.891 1.00 96.12 269 GLY A N 1
ATOM 2111 C CA . GLY A 1 269 ? -32.204 -21.078 52.078 1.00 96.12 269 GLY A CA 1
ATOM 2112 C C . GLY A 1 269 ? -32.620 -21.019 50.600 1.00 96.12 269 GLY A C 1
ATOM 2113 O O . GLY A 1 269 ? -32.365 -21.956 49.845 1.00 96.12 269 GLY A O 1
ATOM 2114 N N . ARG A 1 270 ? -33.221 -19.916 50.135 1.00 98.00 270 ARG A N 1
ATOM 2115 C CA . ARG A 1 270 ? -33.680 -19.730 48.746 1.00 98.00 270 ARG A CA 1
ATOM 2116 C C . ARG A 1 270 ? -32.543 -19.252 47.836 1.00 98.00 270 ARG A C 1
ATOM 2118 O O . ARG A 1 270 ? -32.598 -18.187 47.221 1.00 98.00 270 ARG A O 1
ATOM 2125 N N . TYR A 1 271 ? -31.494 -20.063 47.722 1.00 97.50 271 TYR A N 1
ATOM 2126 C CA . TYR A 1 271 ? -30.228 -19.678 47.084 1.00 97.50 271 TYR A CA 1
ATOM 2127 C C . TYR A 1 271 ? -30.343 -19.284 45.606 1.00 97.50 271 TYR A C 1
ATOM 2129 O O . TYR A 1 271 ? -29.688 -18.335 45.181 1.00 97.50 271 TYR A O 1
ATOM 2137 N N . ARG A 1 272 ? -31.176 -19.973 44.809 1.00 97.94 272 ARG A N 1
ATOM 2138 C CA . ARG A 1 272 ? -31.350 -19.639 43.379 1.00 97.94 272 ARG A CA 1
ATOM 2139 C C . ARG A 1 272 ? -31.939 -18.236 43.193 1.00 97.94 272 ARG A C 1
ATOM 2141 O O . ARG A 1 272 ? -31.469 -17.488 42.340 1.00 97.94 272 ARG A O 1
ATOM 2148 N N . GLN A 1 273 ? -32.917 -17.865 44.021 1.00 97.94 273 GLN A N 1
ATOM 2149 C CA . GLN A 1 273 ? -33.543 -16.541 43.978 1.00 97.94 273 GLN A CA 1
ATOM 2150 C C . GLN A 1 273 ? -32.580 -15.456 44.487 1.00 97.94 273 GLN A C 1
ATOM 2152 O O . GLN A 1 273 ? -32.430 -14.429 43.832 1.00 97.94 273 GLN A O 1
ATOM 2157 N N . ALA A 1 274 ? -31.838 -15.726 45.569 1.00 98.25 274 ALA A N 1
ATOM 2158 C CA . ALA A 1 274 ? -30.792 -14.827 46.067 1.00 98.25 274 ALA A CA 1
ATOM 2159 C C . ALA A 1 274 ? -29.723 -14.524 45.000 1.00 98.25 274 ALA A C 1
ATOM 2161 O O . ALA A 1 274 ? -29.379 -13.366 44.764 1.00 98.25 274 ALA A O 1
ATOM 2162 N N . ILE A 1 275 ? -29.244 -15.556 44.291 1.00 98.44 275 ILE A N 1
ATOM 2163 C CA . ILE A 1 275 ? -28.305 -15.392 43.170 1.00 98.44 275 ILE A CA 1
ATOM 2164 C C . ILE A 1 275 ? -28.912 -14.519 42.070 1.00 98.44 275 ILE A C 1
ATOM 2166 O O . ILE A 1 275 ? -28.201 -13.690 41.510 1.00 98.44 275 ILE A O 1
ATOM 2170 N N . SER A 1 276 ? -30.198 -14.694 41.752 1.00 97.50 276 SER A N 1
ATOM 2171 C CA . SER A 1 276 ? -30.878 -13.882 40.738 1.00 97.50 276 SER A CA 1
ATOM 2172 C C . SER A 1 276 ? -30.874 -12.395 41.103 1.00 97.50 276 SER A C 1
ATOM 2174 O O . SER A 1 276 ? -30.492 -11.573 40.274 1.00 97.50 276 SER A O 1
ATOM 2176 N N . LEU A 1 277 ? -31.216 -12.045 42.348 1.00 97.75 277 LEU A N 1
ATOM 2177 C CA . LEU A 1 277 ? -31.200 -10.649 42.804 1.00 97.75 277 LEU A CA 1
ATOM 2178 C C . LEU A 1 277 ? -29.786 -10.068 42.821 1.00 97.75 277 LEU A C 1
ATOM 2180 O O . LEU A 1 277 ? -29.554 -8.971 42.321 1.00 97.75 277 LEU A O 1
ATOM 2184 N N . TRP A 1 278 ? -28.801 -10.816 43.316 1.00 98.25 278 TRP A N 1
ATOM 2185 C CA . TRP A 1 278 ? -27.419 -10.344 43.290 1.00 98.25 278 TRP A CA 1
ATOM 2186 C C . TRP A 1 278 ? -26.847 -10.230 41.874 1.00 98.25 278 TRP A C 1
ATOM 2188 O O . TRP A 1 278 ? -25.975 -9.395 41.655 1.00 98.25 278 TRP A O 1
ATOM 2198 N N . LYS A 1 279 ? -27.324 -11.014 40.897 1.00 96.50 279 LYS A N 1
ATOM 2199 C CA . LYS A 1 279 ? -26.960 -10.809 39.487 1.00 96.50 279 LYS A CA 1
ATOM 2200 C C . LYS A 1 279 ? -27.482 -9.470 38.971 1.00 96.50 279 LYS A C 1
ATOM 2202 O O . LYS A 1 279 ? -26.700 -8.752 38.363 1.00 96.50 279 LYS A O 1
ATOM 2207 N N . GLN A 1 280 ? -28.716 -9.090 39.301 1.00 95.50 280 GLN A N 1
ATOM 2208 C CA . GLN A 1 280 ? -29.255 -7.761 38.975 1.00 95.50 280 GLN A CA 1
ATOM 2209 C C . GLN A 1 280 ? -28.441 -6.635 39.638 1.00 95.50 280 GLN A C 1
ATOM 2211 O O . GLN A 1 280 ? -28.117 -5.640 38.996 1.00 95.50 280 GLN A O 1
ATOM 2216 N N . VAL A 1 281 ? -27.990 -6.826 40.887 1.00 96.19 281 VAL A N 1
ATOM 2217 C CA . VAL A 1 281 ? -27.047 -5.892 41.540 1.00 96.19 281 VAL A CA 1
ATOM 2218 C C . VAL A 1 281 ? -25.747 -5.752 40.738 1.00 96.19 281 VAL A C 1
ATOM 2220 O O . VAL A 1 281 ? -25.212 -4.652 40.630 1.00 96.19 281 VAL A O 1
ATOM 2223 N N . LEU A 1 282 ? -25.236 -6.838 40.148 1.00 94.19 282 LEU A N 1
ATOM 2224 C CA . LEU A 1 282 ? -24.033 -6.804 39.307 1.00 94.19 282 LEU A CA 1
ATOM 2225 C C . LEU A 1 282 ? -24.265 -6.232 37.902 1.00 94.19 282 LEU A C 1
ATOM 2227 O O . LEU A 1 282 ? -23.305 -5.785 37.275 1.00 94.19 282 LEU A O 1
ATOM 2231 N N . GLU A 1 283 ? -25.500 -6.225 37.403 1.00 92.25 283 GLU A N 1
ATOM 2232 C CA . GLU A 1 283 ? -25.868 -5.507 36.176 1.00 92.25 283 GLU A CA 1
ATOM 2233 C C . GLU A 1 283 ? -25.803 -3.990 36.407 1.00 92.25 283 GLU A C 1
ATOM 2235 O O . GLU A 1 283 ? -25.211 -3.262 35.599 1.00 92.25 283 GLU A O 1
ATOM 2240 N N . LEU A 1 284 ? -26.327 -3.539 37.554 1.00 92.44 284 LEU A N 1
ATOM 2241 C CA . LEU A 1 284 ? -26.285 -2.149 38.016 1.00 92.44 284 LEU A CA 1
ATOM 2242 C C . LEU A 1 284 ? -24.864 -1.698 38.359 1.00 92.44 284 LEU A C 1
ATOM 2244 O O . LEU A 1 284 ? -24.398 -0.689 37.841 1.00 92.44 284 LEU A O 1
ATOM 2248 N N . ASN A 1 285 ? -24.142 -2.475 39.167 1.00 91.88 285 ASN A N 1
ATOM 2249 C CA . ASN A 1 285 ? -22.762 -2.207 39.559 1.00 91.88 285 ASN A CA 1
ATOM 2250 C C . ASN A 1 285 ? -21.897 -3.472 39.410 1.00 91.88 285 ASN A C 1
ATOM 2252 O O . ASN A 1 285 ? -21.795 -4.287 40.337 1.00 91.88 285 ASN A O 1
ATOM 2256 N N . PRO A 1 286 ? -21.180 -3.617 38.283 1.00 91.31 286 PRO A N 1
ATOM 2257 C CA . PRO A 1 286 ? -20.306 -4.755 38.047 1.00 91.31 286 PRO A CA 1
ATOM 2258 C C . PRO A 1 286 ? -19.217 -4.915 39.103 1.00 91.31 286 PRO A C 1
ATOM 2260 O O . PRO A 1 286 ? -18.752 -6.035 39.306 1.00 91.31 286 PRO A O 1
ATOM 2263 N N . ARG A 1 287 ? -18.794 -3.835 39.770 1.00 91.88 287 ARG A N 1
ATOM 2264 C CA . ARG A 1 287 ? -17.718 -3.827 40.771 1.00 91.88 287 ARG A CA 1
ATOM 2265 C C . ARG A 1 287 ? -18.210 -4.143 42.189 1.00 91.88 287 ARG A C 1
ATOM 2267 O O . ARG A 1 287 ? -17.412 -4.114 43.117 1.00 91.88 287 ARG A O 1
ATOM 2274 N N . HIS A 1 288 ? -19.483 -4.499 42.381 1.00 94.81 288 HIS A N 1
ATOM 2275 C CA . HIS A 1 288 ? -20.034 -4.785 43.706 1.00 94.81 288 HIS A CA 1
ATOM 2276 C C . HIS A 1 288 ? -19.494 -6.105 44.306 1.00 94.81 288 HIS A C 1
ATOM 2278 O O . HIS A 1 288 ? -20.089 -7.180 44.179 1.00 94.81 288 HIS A O 1
ATOM 2284 N N . GLU A 1 289 ? -18.379 -6.027 45.037 1.00 96.44 289 GLU A N 1
ATOM 2285 C CA . GLU A 1 289 ? -17.642 -7.190 45.560 1.00 96.44 289 GLU A CA 1
ATOM 2286 C C . GLU A 1 289 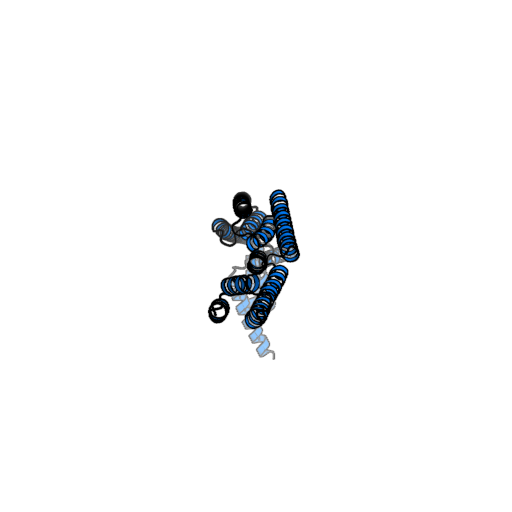? -18.482 -8.110 46.453 1.00 96.44 289 GLU A C 1
ATOM 2288 O O . GLU A 1 289 ? -18.448 -9.334 46.304 1.00 96.44 289 GLU A O 1
ATOM 2293 N N . ARG A 1 290 ? -19.288 -7.534 47.355 1.00 97.50 290 ARG A N 1
ATOM 2294 C CA . ARG A 1 290 ? -20.098 -8.327 48.294 1.00 97.50 290 ARG A CA 1
ATOM 2295 C C . ARG A 1 290 ? -21.147 -9.187 47.581 1.00 97.50 290 ARG A C 1
ATOM 2297 O O . ARG A 1 290 ? -21.298 -10.352 47.928 1.00 97.50 290 ARG A O 1
ATOM 2304 N N . ALA A 1 291 ? -21.811 -8.664 46.548 1.00 97.31 291 ALA A N 1
ATOM 2305 C CA . ALA A 1 291 ? -22.762 -9.411 45.727 1.00 97.31 291 ALA A CA 1
ATOM 2306 C C . ALA A 1 291 ? -22.070 -10.573 44.995 1.00 97.31 291 ALA A C 1
ATOM 2308 O O . ALA A 1 291 ? -22.566 -11.698 45.043 1.00 97.31 291 ALA A O 1
ATOM 2309 N N . ARG A 1 292 ? -20.874 -10.353 44.417 1.00 98.00 292 ARG A N 1
ATOM 2310 C CA . ARG A 1 292 ? -20.067 -11.434 43.807 1.00 98.00 292 ARG A CA 1
ATOM 2311 C C . ARG A 1 292 ? -19.711 -12.526 44.819 1.00 98.00 292 ARG A C 1
ATOM 2313 O O . ARG A 1 292 ? -19.903 -13.708 44.541 1.00 98.00 292 ARG A O 1
ATOM 2320 N N . SER A 1 293 ? -19.216 -12.133 45.993 1.00 97.94 293 SER A N 1
ATOM 2321 C CA . SER A 1 293 ? -18.850 -13.064 47.069 1.00 97.94 293 SER A CA 1
ATOM 2322 C C . SER A 1 293 ? -20.058 -13.876 47.545 1.00 97.94 293 SER A C 1
ATOM 2324 O O . SER A 1 293 ? -19.981 -15.096 47.701 1.00 97.94 293 SER A O 1
ATOM 2326 N N . ASN A 1 294 ? -21.205 -13.220 47.704 1.00 98.19 294 ASN A N 1
ATOM 2327 C CA . ASN A 1 294 ? -22.443 -13.857 48.129 1.00 98.19 294 ASN A CA 1
ATOM 2328 C C . ASN A 1 294 ? -23.002 -14.826 47.073 1.00 98.19 294 ASN A C 1
ATOM 2330 O O . ASN A 1 294 ? -23.405 -15.933 47.433 1.00 98.19 294 ASN A O 1
ATOM 2334 N N . ILE A 1 295 ? -22.934 -14.484 45.779 1.00 98.44 295 ILE A N 1
ATOM 2335 C CA . ILE A 1 295 ? -23.262 -15.415 44.686 1.00 98.44 295 ILE A CA 1
ATOM 2336 C C . ILE A 1 295 ? -22.388 -16.668 44.774 1.00 98.44 295 ILE A C 1
ATOM 2338 O O . ILE A 1 295 ? -22.919 -17.777 44.754 1.00 98.44 295 ILE A O 1
ATOM 2342 N N . ALA A 1 296 ? -21.070 -16.512 44.932 1.00 98.06 296 ALA A N 1
ATOM 2343 C CA . ALA A 1 296 ? -20.157 -17.649 45.035 1.00 98.06 296 ALA A CA 1
ATOM 2344 C C . ALA A 1 296 ? -20.480 -18.543 46.248 1.00 98.06 296 ALA A C 1
ATOM 2346 O O . ALA A 1 296 ? -20.475 -19.771 46.138 1.00 98.06 296 ALA A O 1
ATOM 2347 N N . LYS A 1 297 ? -20.816 -17.949 47.403 1.00 97.94 297 LYS A N 1
ATOM 2348 C CA . LYS A 1 297 ? -21.257 -18.694 48.598 1.00 97.94 297 LYS A CA 1
ATOM 2349 C C . LYS A 1 297 ? -22.560 -19.460 48.347 1.00 97.94 297 LYS A C 1
ATOM 2351 O O . LYS A 1 297 ? -22.640 -20.643 48.675 1.00 97.94 297 LYS A O 1
ATOM 2356 N N . ALA A 1 298 ? -23.553 -18.821 47.730 1.00 97.75 298 ALA A N 1
ATOM 2357 C CA . ALA A 1 298 ? -24.834 -19.448 47.405 1.00 97.75 298 ALA A CA 1
ATOM 2358 C C . ALA A 1 298 ? -24.700 -20.583 46.387 1.00 97.75 298 ALA A C 1
ATOM 2360 O O . ALA A 1 298 ? -25.337 -21.621 46.549 1.00 97.75 298 ALA A O 1
ATOM 2361 N N . GLN A 1 299 ? -23.829 -20.432 45.388 1.00 97.88 299 GLN A N 1
ATOM 2362 C CA . GLN A 1 299 ? -23.529 -21.494 44.426 1.00 97.88 299 GLN A CA 1
ATOM 2363 C C . GLN A 1 299 ? -22.921 -22.725 45.108 1.00 97.88 299 GLN A C 1
ATOM 2365 O O . GLN A 1 299 ? -23.336 -23.844 44.820 1.00 97.88 299 GLN A O 1
ATOM 2370 N N . ARG A 1 300 ? -21.997 -22.536 46.062 1.00 97.31 300 ARG A N 1
ATOM 2371 C CA . ARG A 1 300 ? -21.431 -23.652 46.844 1.00 97.31 300 ARG A CA 1
ATOM 2372 C C . ARG A 1 300 ? -22.494 -24.371 47.676 1.00 97.31 300 ARG A C 1
ATOM 2374 O O . ARG A 1 300 ? -22.483 -25.596 47.734 1.00 97.31 300 ARG A O 1
ATOM 2381 N N . LYS A 1 301 ? -23.420 -23.628 48.295 1.00 96.12 301 LYS A N 1
ATOM 2382 C CA . LYS A 1 301 ? -24.536 -24.214 49.055 1.00 96.12 301 LYS A CA 1
ATOM 2383 C C . LYS A 1 301 ? -25.488 -25.011 48.166 1.00 96.12 301 LYS A C 1
ATOM 2385 O O . LYS A 1 301 ? -25.848 -26.121 48.540 1.00 96.12 301 LYS A O 1
ATOM 2390 N N . LEU A 1 302 ? -25.834 -24.491 46.986 1.00 95.50 302 LEU A N 1
ATOM 2391 C CA . LEU A 1 302 ? -26.645 -25.223 46.008 1.00 95.50 302 LEU A CA 1
ATOM 2392 C C . LEU A 1 302 ? -25.977 -26.521 45.570 1.00 95.50 302 LEU A C 1
ATOM 2394 O O . LEU A 1 302 ? -26.609 -27.565 45.650 1.00 95.50 302 LEU A O 1
ATOM 2398 N N . ALA A 1 303 ? -24.697 -26.470 45.201 1.00 95.31 303 ALA A N 1
ATOM 2399 C CA . ALA A 1 303 ? -23.959 -27.661 44.791 1.00 95.31 303 ALA A CA 1
ATOM 2400 C C . ALA A 1 303 ? -23.887 -28.716 45.910 1.00 95.31 303 ALA A C 1
ATOM 2402 O O . ALA A 1 303 ? -23.993 -29.910 45.646 1.00 95.31 303 ALA A O 1
ATOM 2403 N N . GLN A 1 304 ? -23.733 -28.290 47.170 1.00 93.50 304 GLN A N 1
ATOM 2404 C CA . GLN A 1 304 ? -23.748 -29.200 48.316 1.00 93.50 304 GLN A CA 1
ATOM 2405 C C . GLN A 1 304 ? -25.118 -29.866 48.495 1.00 93.50 304 GLN A C 1
ATOM 2407 O O . GLN A 1 304 ? -25.174 -31.069 48.725 1.00 93.50 304 GLN A O 1
ATOM 2412 N N . ILE A 1 305 ? -26.208 -29.103 48.380 1.00 92.38 305 ILE A N 1
ATOM 2413 C CA . ILE A 1 305 ? -27.572 -29.639 48.482 1.00 92.38 305 ILE A CA 1
ATOM 2414 C C . ILE A 1 305 ? -27.846 -30.613 47.339 1.00 92.38 305 ILE A C 1
ATOM 2416 O O . ILE A 1 305 ? -28.298 -31.723 47.591 1.00 92.38 305 ILE A O 1
ATOM 2420 N N . GLU A 1 306 ? -27.525 -30.234 46.102 1.00 91.44 306 GLU A N 1
ATOM 2421 C CA . GLU A 1 306 ? -27.719 -31.077 44.917 1.00 91.44 306 GLU A CA 1
ATOM 2422 C C . GLU A 1 306 ? -26.953 -32.401 45.041 1.00 91.44 306 GLU A C 1
ATOM 2424 O O . GLU A 1 306 ? -27.498 -33.443 44.704 1.00 91.44 306 GLU A O 1
ATOM 2429 N N . ARG A 1 307 ? -25.749 -32.385 45.627 1.00 91.25 307 ARG A N 1
ATOM 2430 C CA . ARG A 1 307 ? -24.950 -33.593 45.886 1.00 91.25 307 ARG A CA 1
ATOM 2431 C C . ARG A 1 307 ? -25.511 -34.497 46.989 1.00 91.25 307 ARG A C 1
ATOM 2433 O O . ARG A 1 307 ? -25.250 -35.688 46.967 1.00 91.25 307 ARG A O 1
ATOM 2440 N N . ILE A 1 308 ? -26.213 -33.937 47.973 1.00 87.25 308 ILE A N 1
ATOM 2441 C CA . ILE A 1 308 ? -26.877 -34.708 49.043 1.00 87.25 308 ILE A CA 1
ATOM 2442 C C . ILE A 1 308 ? -28.233 -35.254 48.562 1.00 87.25 308 ILE A C 1
ATOM 2444 O O . ILE A 1 308 ? -28.759 -36.203 49.130 1.00 87.25 308 ILE A O 1
ATOM 2448 N N . SER A 1 309 ? -28.802 -34.641 47.522 1.00 77.12 309 SER A N 1
ATOM 2449 C CA . SER A 1 309 ? -30.107 -34.996 46.952 1.00 77.12 309 SER A CA 1
ATOM 2450 C C . SER A 1 309 ? -30.014 -36.010 45.799 1.00 77.12 309 SER A C 1
ATOM 2452 O O . SER A 1 309 ? -31.036 -36.303 45.181 1.00 77.12 309 SER A O 1
ATOM 2454 N N . GLN A 1 310 ? -28.804 -36.484 45.484 1.00 58.19 310 GLN A N 1
ATOM 2455 C CA . GLN A 1 310 ? -28.477 -37.507 44.484 1.00 58.19 310 GLN A CA 1
ATOM 2456 C C . GLN A 1 310 ? -28.021 -38.779 45.190 1.00 58.19 310 GLN A C 1
ATOM 2458 O O . GLN A 1 310 ? -28.381 -39.865 44.691 1.00 58.19 310 GLN A O 1
#

Sequence (310 aa):
RAGDRALEQGDLEAARQAYKAALAEAPDLAPAKTGMEKVEGLVDALVAEHLRNARRAGQTGQLMRAADEYRQALKLRPAADIRRELEALQESGRSRIAKLQQHIEAALARQDLPAARRHLDQLEQLAPDSDGTRQLREQLQARTEERISQLLDAADQHLGQQAYKEALAAYRKALELAPDNPRAQQGLRRVRQTVSERLQTLLGQTDAALEDGQYGRAHELLKQAQTLDPYSSALKKRRTRLTLLEKSGLKPEDAPRLYLEGIDLYTRGRYRQAISLWKQVLELNPRHERARSNIAKAQRKLAQIERISQ

Solvent-accessible surface area (backbo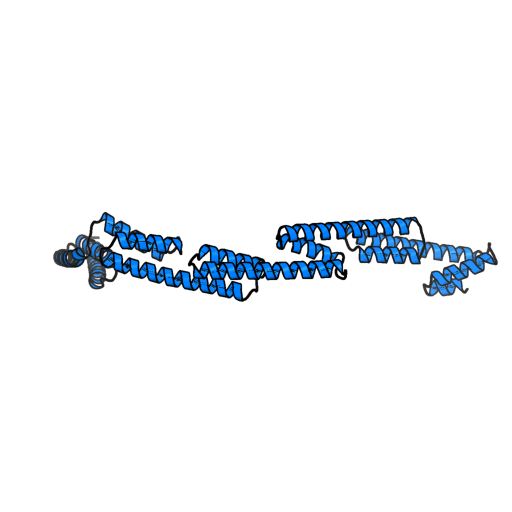ne atoms only — not comparable to full-atom values): 16052 Å² total; per-residue (Å²): 111,69,23,58,53,25,47,77,70,66,36,54,66,60,15,47,52,42,22,51,52,50,35,72,78,36,78,80,44,61,70,39,53,55,51,38,54,53,46,52,54,49,52,52,52,51,32,54,48,26,48,52,52,12,53,52,26,45,75,73,59,38,53,69,60,13,49,51,26,41,50,52,24,38,72,79,49,83,48,74,67,61,50,50,54,45,51,51,52,50,50,54,49,50,54,51,50,52,51,35,53,53,50,23,52,55,22,54,75,69,67,36,56,72,60,19,47,57,35,46,58,57,41,44,73,73,40,63,88,38,68,69,47,50,51,53,49,54,52,51,48,53,54,49,53,52,50,35,50,54,26,47,53,51,14,52,52,25,48,74,70,67,38,55,70,58,14,51,50,27,23,49,55,29,31,75,77,36,77,82,42,63,68,35,57,50,48,49,52,50,52,54,50,53,50,51,53,52,40,52,51,32,53,53,52,24,52,51,24,50,49,71,56,37,53,73,59,23,50,54,32,50,55,56,35,39,75,75,47,75,80,41,67,70,58,53,52,52,54,53,50,50,56,49,39,66,72,68,67,65,51,53,83,47,33,67,57,37,42,52,52,18,50,56,30,41,78,71,67,39,35,72,61,15,38,52,32,24,48,53,28,37,70,51,38,76,81,47,59,67,43,56,53,49,37,55,52,34,51,53,51,49,54,52,51,54,63,74,75,108

Nearest PDB structures (foldseek):
  3ieg-assembly2_B  TM=1.863E-01  e=2.651E-07  Mus musculus
  8dti-assembly1_B  TM=2.091E-01  e=1.044E-04  Arabidopsis thaliana
  4r7s-assembly1_A  TM=1.780E-01  e=1.873E-04  Parabacteroides merdae ATCC 43184
  6xt9-assembly1_D  TM=1.708E-01  e=5.205E-03  Homo sapiens
  5o9z-assembly1_G  TM=1.706E-01  e=6.741E-02  Homo sapiens

pLDDT: mean 94.49, std 4.03, range [58.19, 98.5]